Protein AF-A0A924HSW5-F1 (afdb_monomer)

Structure (mmCIF, N/CA/C/O backbone):
data_AF-A0A924HSW5-F1
#
_entry.id   AF-A0A924HSW5-F1
#
loop_
_atom_site.group_PDB
_atom_site.id
_atom_site.type_symbol
_atom_site.label_atom_id
_atom_site.label_alt_id
_atom_site.label_comp_id
_atom_site.label_asym_id
_atom_site.label_entity_id
_atom_site.label_seq_id
_atom_site.pdbx_PDB_ins_code
_atom_site.Cartn_x
_atom_site.Cartn_y
_atom_site.Cartn_z
_atom_site.occupancy
_atom_site.B_iso_or_equiv
_atom_site.auth_seq_id
_atom_site.auth_comp_id
_atom_site.auth_asym_id
_atom_site.auth_atom_id
_atom_site.pdbx_PDB_model_num
ATOM 1 N N . MET A 1 1 ? -3.517 8.525 -18.589 1.00 54.84 1 MET A N 1
ATOM 2 C CA . MET A 1 1 ? -3.522 8.787 -20.042 1.00 54.84 1 MET A CA 1
ATOM 3 C C . MET A 1 1 ? -3.161 7.474 -20.704 1.00 54.84 1 MET A C 1
ATOM 5 O O . MET A 1 1 ? -2.090 6.974 -20.383 1.00 54.84 1 MET A O 1
ATOM 9 N N . PRO A 1 2 ? -4.006 6.900 -21.578 1.00 60.94 2 PRO A N 1
ATOM 10 C CA . PRO A 1 2 ? -3.675 5.632 -22.220 1.00 60.94 2 PRO A CA 1
ATOM 11 C C . PRO A 1 2 ? -2.363 5.751 -23.000 1.00 60.94 2 PRO A C 1
ATOM 13 O O . PRO A 1 2 ? -2.189 6.710 -23.755 1.00 60.94 2 PRO A O 1
ATOM 16 N N . ILE A 1 3 ? -1.450 4.797 -22.811 1.00 71.31 3 ILE A N 1
ATOM 17 C CA . ILE A 1 3 ? -0.184 4.758 -23.545 1.00 71.31 3 ILE A CA 1
ATOM 18 C C . ILE A 1 3 ? -0.452 4.663 -25.054 1.00 71.31 3 ILE A C 1
ATOM 20 O O . ILE A 1 3 ? -1.285 3.877 -25.503 1.00 71.31 3 ILE A O 1
ATOM 24 N N . THR A 1 4 ? 0.244 5.480 -25.847 1.00 80.31 4 THR A N 1
ATOM 25 C CA . THR A 1 4 ? 0.036 5.539 -27.309 1.00 80.31 4 THR A CA 1
ATOM 26 C C . THR A 1 4 ? 1.123 4.825 -28.111 1.00 80.31 4 THR A C 1
ATOM 28 O O . THR A 1 4 ? 0.991 4.649 -29.323 1.00 80.31 4 THR A O 1
ATOM 31 N N . ILE A 1 5 ? 2.190 4.383 -27.441 1.00 88.44 5 ILE A N 1
ATOM 32 C CA . ILE A 1 5 ? 3.339 3.724 -28.060 1.00 88.44 5 ILE A CA 1
ATOM 33 C C . ILE A 1 5 ? 3.237 2.202 -27.924 1.00 88.44 5 ILE A C 1
ATOM 35 O O . ILE A 1 5 ? 2.847 1.681 -26.882 1.00 88.44 5 ILE A O 1
ATOM 39 N N . ALA A 1 6 ? 3.618 1.476 -28.975 1.00 90.06 6 ALA A N 1
ATOM 40 C CA . ALA A 1 6 ? 3.547 0.016 -29.029 1.00 90.06 6 ALA A CA 1
ATOM 41 C C . ALA A 1 6 ? 4.791 -0.587 -29.703 1.00 90.06 6 ALA A C 1
ATOM 43 O O . ALA A 1 6 ? 5.644 0.130 -30.227 1.00 90.06 6 ALA A O 1
ATOM 44 N N . GLY A 1 7 ? 4.890 -1.918 -29.693 1.00 93.81 7 GLY A N 1
ATOM 45 C CA . GLY A 1 7 ? 5.942 -2.654 -30.398 1.00 93.81 7 GLY A CA 1
ATOM 46 C C . GLY A 1 7 ? 7.347 -2.415 -29.836 1.00 93.81 7 GLY A C 1
ATOM 47 O O . GLY A 1 7 ? 7.536 -2.248 -28.630 1.00 93.81 7 GLY A O 1
ATOM 48 N N . ALA A 1 8 ? 8.343 -2.421 -30.722 1.00 97.31 8 ALA A N 1
ATOM 49 C CA . ALA A 1 8 ? 9.750 -2.293 -30.350 1.00 97.31 8 ALA A CA 1
ATOM 50 C C . ALA A 1 8 ? 10.074 -0.964 -29.662 1.00 97.31 8 ALA A C 1
ATOM 52 O O . ALA A 1 8 ? 10.855 -0.943 -28.716 1.00 97.31 8 ALA A O 1
ATOM 53 N N . GLN A 1 9 ? 9.437 0.129 -30.079 1.00 97.19 9 GLN A N 1
ATOM 54 C CA . GLN A 1 9 ? 9.603 1.443 -29.462 1.00 97.19 9 GLN A CA 1
ATOM 55 C C . GLN A 1 9 ? 9.212 1.406 -27.983 1.00 97.19 9 GLN A C 1
ATOM 57 O O . GLN A 1 9 ? 9.991 1.824 -27.128 1.00 97.19 9 GLN A O 1
ATOM 62 N N . ALA A 1 10 ? 8.038 0.844 -27.682 1.00 96.38 10 ALA A N 1
ATOM 63 C CA . ALA A 1 10 ? 7.563 0.701 -26.313 1.00 96.38 10 ALA A CA 1
ATOM 64 C C . ALA A 1 10 ? 8.488 -0.210 -25.493 1.00 96.38 10 ALA A C 1
ATOM 66 O O . ALA A 1 10 ? 8.896 0.165 -24.398 1.00 96.38 10 ALA A O 1
ATOM 67 N N . ALA A 1 11 ? 8.886 -1.364 -26.040 1.00 97.81 11 ALA A N 1
ATOM 68 C CA . ALA A 1 11 ? 9.758 -2.307 -25.340 1.00 97.81 11 ALA A CA 1
ATOM 69 C C . ALA A 1 11 ? 11.135 -1.711 -25.004 1.00 97.81 11 ALA A C 1
ATOM 71 O O . ALA A 1 11 ? 11.634 -1.897 -23.895 1.00 97.81 11 ALA A O 1
ATOM 72 N N . VAL A 1 12 ? 11.738 -0.963 -25.933 1.00 98.19 12 VAL A N 1
ATOM 73 C CA . VAL A 1 12 ? 13.026 -0.290 -25.716 1.00 98.19 12 VAL A CA 1
ATOM 74 C C . VAL A 1 12 ? 12.922 0.726 -24.582 1.00 98.19 12 VAL A C 1
ATOM 76 O O . VAL A 1 12 ? 13.772 0.728 -23.689 1.00 98.19 12 VAL A O 1
ATOM 79 N N . VAL A 1 13 ? 11.886 1.565 -24.580 1.00 96.69 13 VAL A N 1
ATOM 80 C CA . VAL A 1 13 ? 11.702 2.566 -23.522 1.00 96.69 13 VAL A CA 1
ATOM 81 C C . VAL A 1 13 ? 11.429 1.892 -22.176 1.00 96.69 13 VAL A C 1
ATOM 83 O O . VAL A 1 13 ? 12.117 2.190 -21.202 1.00 96.69 13 VAL A O 1
ATOM 86 N N . GLN A 1 14 ? 10.512 0.922 -22.132 1.00 97.19 14 GLN A N 1
ATOM 87 C CA . GLN A 1 14 ? 10.168 0.180 -20.915 1.00 97.19 14 GLN A CA 1
ATOM 88 C C . GLN A 1 14 ? 11.387 -0.483 -20.274 1.00 97.19 14 GLN A C 1
ATOM 90 O O . GLN A 1 14 ? 11.599 -0.344 -19.072 1.00 97.19 14 GLN A O 1
ATOM 95 N N . LEU A 1 15 ? 12.229 -1.151 -21.067 1.00 98.12 15 LEU A N 1
ATOM 96 C CA . LEU A 1 15 ? 13.428 -1.814 -20.558 1.00 98.12 15 LEU A CA 1
ATOM 97 C C . LEU A 1 15 ? 14.482 -0.816 -20.068 1.00 98.12 15 LEU A C 1
ATOM 99 O O . LEU A 1 15 ? 15.055 -1.025 -19.000 1.00 98.12 15 LEU A O 1
ATOM 103 N N . ASN A 1 16 ? 14.727 0.281 -20.793 1.00 96.88 16 ASN A N 1
ATOM 104 C CA . ASN A 1 16 ? 15.686 1.291 -20.338 1.00 96.88 16 ASN A CA 1
ATOM 105 C C . ASN A 1 16 ? 15.228 1.977 -19.044 1.00 96.88 16 ASN A C 1
ATOM 107 O O . ASN A 1 16 ? 16.037 2.106 -18.124 1.00 96.88 16 ASN A O 1
ATOM 111 N N . ARG A 1 17 ? 13.945 2.337 -18.923 1.00 93.62 17 ARG A N 1
ATOM 112 C CA . ARG A 1 17 ? 13.403 2.912 -17.683 1.00 93.62 17 ARG A CA 1
ATOM 113 C C . ARG A 1 17 ? 13.448 1.897 -16.540 1.00 93.62 17 ARG A C 1
ATOM 115 O O . ARG A 1 17 ? 14.068 2.157 -15.513 1.00 93.62 17 ARG A O 1
ATOM 122 N N . ALA A 1 18 ? 12.924 0.689 -16.739 1.00 95.75 18 ALA A N 1
ATOM 123 C CA . ALA A 1 18 ? 12.826 -0.303 -15.669 1.00 95.75 18 ALA A CA 1
ATOM 124 C C . ALA A 1 18 ? 14.198 -0.761 -15.147 1.00 95.75 18 ALA A C 1
ATOM 126 O O . ALA A 1 18 ? 14.391 -0.888 -13.942 1.00 95.75 18 ALA A O 1
ATOM 127 N N . PHE A 1 19 ? 15.187 -0.971 -16.020 1.00 95.56 19 PHE A N 1
ATOM 128 C CA . PHE A 1 19 ? 16.503 -1.456 -15.595 1.00 95.56 19 PHE A CA 1
ATOM 129 C C . PHE A 1 19 ? 17.494 -0.349 -15.243 1.00 95.56 19 PHE A C 1
ATOM 131 O O . PHE A 1 19 ? 18.250 -0.498 -14.283 1.00 95.56 19 PHE A O 1
ATOM 138 N N . ASN A 1 20 ? 17.541 0.735 -16.018 1.00 92.31 20 ASN A N 1
ATOM 139 C CA . ASN A 1 20 ? 18.585 1.755 -15.900 1.00 92.31 20 ASN A CA 1
ATOM 140 C C . ASN A 1 20 ? 18.083 3.070 -15.318 1.00 92.31 20 ASN A C 1
ATOM 142 O O . ASN A 1 20 ? 18.916 3.859 -14.893 1.00 92.31 20 ASN A O 1
ATOM 146 N N . ASP A 1 21 ? 16.768 3.274 -15.260 1.00 89.56 21 ASP A N 1
ATOM 147 C CA . ASP A 1 21 ? 16.167 4.557 -14.904 1.00 89.56 21 ASP A CA 1
ATOM 148 C C . ASP A 1 21 ? 16.647 5.699 -15.819 1.00 89.56 21 ASP A C 1
ATOM 150 O O . ASP A 1 21 ? 16.915 6.811 -15.378 1.00 89.56 21 ASP A O 1
ATOM 154 N N . ILE A 1 22 ? 16.779 5.431 -17.127 1.00 88.06 22 ILE A N 1
ATOM 155 C CA . ILE A 1 22 ? 17.187 6.442 -18.120 1.00 88.06 22 ILE A CA 1
ATOM 156 C C . ILE A 1 22 ? 16.298 6.425 -19.358 1.00 88.06 22 ILE A C 1
ATOM 158 O O . ILE A 1 22 ? 15.779 5.379 -19.753 1.00 88.06 22 ILE A O 1
ATOM 162 N N . SER A 1 23 ? 16.206 7.577 -20.015 1.00 91.88 23 SER A N 1
ATOM 163 C CA . SER A 1 23 ? 15.652 7.696 -21.364 1.00 91.88 23 SER A CA 1
ATOM 164 C C . SER A 1 23 ? 16.807 7.645 -22.370 1.00 91.88 23 SER A C 1
ATOM 166 O O . SER A 1 23 ? 17.686 8.515 -22.335 1.00 91.88 23 SER A O 1
ATOM 168 N N . PRO A 1 24 ? 16.886 6.633 -23.256 1.00 92.69 24 PRO A N 1
ATOM 169 C CA . PRO A 1 24 ? 17.978 6.553 -24.215 1.00 92.69 24 PRO A CA 1
ATOM 170 C C . PRO A 1 24 ? 17.933 7.766 -25.148 1.00 92.69 24 PRO A C 1
ATOM 172 O O . PRO A 1 24 ? 16.876 8.154 -25.637 1.00 92.69 24 PRO A O 1
ATOM 175 N N . TYR A 1 25 ? 19.081 8.372 -25.419 1.00 92.94 25 TYR A N 1
ATOM 176 C CA . TYR A 1 25 ? 19.157 9.461 -26.391 1.00 92.94 25 TYR A CA 1
ATOM 177 C C . TYR A 1 25 ? 18.951 8.940 -27.814 1.00 92.94 25 TYR A C 1
ATOM 179 O O . TYR A 1 25 ? 19.072 7.737 -28.064 1.00 92.94 25 TYR A O 1
ATOM 187 N N . ASN A 1 26 ? 18.645 9.834 -28.755 1.00 96.56 26 ASN A N 1
ATOM 188 C CA . ASN A 1 26 ? 18.010 9.449 -30.014 1.00 96.56 26 ASN A CA 1
ATOM 189 C C . ASN A 1 26 ? 18.772 8.396 -30.817 1.00 96.56 26 ASN A C 1
ATOM 191 O O . ASN A 1 26 ? 18.189 7.402 -31.245 1.00 96.56 26 ASN A O 1
ATOM 195 N N . LEU A 1 27 ? 20.088 8.555 -30.946 1.00 96.62 27 LEU A N 1
ATOM 196 C CA . LEU A 1 27 ? 20.912 7.596 -31.676 1.00 96.62 27 LEU A CA 1
ATOM 197 C C . LEU A 1 27 ? 20.885 6.196 -31.038 1.00 96.62 27 LEU A C 1
ATOM 199 O O . LEU A 1 27 ? 20.799 5.196 -31.749 1.00 96.62 27 LEU A O 1
ATOM 203 N N . VAL A 1 28 ? 20.942 6.105 -29.705 1.00 97.06 28 VAL A N 1
ATOM 204 C CA . VAL A 1 28 ? 20.865 4.815 -28.998 1.00 97.06 28 VAL A CA 1
ATOM 205 C C . VAL A 1 28 ? 19.475 4.217 -29.121 1.00 97.06 28 VAL A C 1
ATOM 207 O O . VAL A 1 28 ? 19.366 3.026 -29.401 1.00 97.06 28 VAL A O 1
ATOM 210 N N . PHE A 1 29 ? 18.431 5.031 -28.972 1.00 98.00 29 PHE A N 1
ATOM 211 C CA . PHE A 1 29 ? 17.053 4.587 -29.131 1.00 98.00 29 PHE A CA 1
ATOM 212 C C . PHE A 1 29 ? 16.812 3.987 -30.521 1.00 98.00 29 PHE A C 1
ATOM 214 O O . PHE A 1 29 ? 16.367 2.848 -30.620 1.00 98.00 29 PHE A O 1
ATOM 221 N N . VAL A 1 30 ? 17.185 4.697 -31.591 1.00 98.06 30 VAL A N 1
ATOM 222 C CA . VAL A 1 30 ? 17.037 4.215 -32.975 1.00 98.06 30 VAL A CA 1
ATOM 223 C C . VAL A 1 30 ? 17.791 2.901 -33.187 1.00 98.06 30 VAL A C 1
ATOM 225 O O . VAL A 1 30 ? 17.243 1.959 -33.758 1.00 98.06 30 VAL A O 1
ATOM 228 N N . ASN A 1 31 ? 19.023 2.792 -32.683 1.00 98.12 31 ASN A N 1
ATOM 229 C CA . ASN A 1 31 ? 19.804 1.558 -32.790 1.00 98.12 31 ASN A CA 1
ATOM 230 C C . ASN A 1 31 ? 19.161 0.389 -32.031 1.00 98.12 31 ASN A C 1
ATOM 232 O O . ASN A 1 31 ? 19.124 -0.725 -32.548 1.00 98.12 31 ASN A O 1
ATOM 236 N N . GLN A 1 32 ? 18.639 0.631 -30.828 1.00 98.31 32 GLN A N 1
ATOM 237 C CA . GLN A 1 32 ? 17.971 -0.390 -30.022 1.00 98.31 32 GLN A CA 1
ATOM 238 C C . GLN A 1 32 ? 16.627 -0.814 -30.623 1.00 98.31 32 GLN A C 1
ATOM 240 O O . GLN A 1 32 ? 16.322 -2.000 -30.618 1.00 98.31 32 GLN A O 1
ATOM 245 N N . VAL A 1 33 ? 15.851 0.113 -31.195 1.00 98.44 33 VAL A N 1
ATOM 246 C CA . VAL A 1 33 ? 14.608 -0.212 -31.917 1.00 98.44 33 VAL A CA 1
ATOM 247 C C . VAL A 1 33 ? 14.909 -1.075 -33.143 1.00 98.44 33 VAL A C 1
ATOM 249 O O . VAL A 1 33 ? 14.219 -2.064 -33.374 1.00 98.44 33 VAL A O 1
ATOM 252 N N . ASN A 1 34 ? 15.973 -0.762 -33.887 1.00 98.12 34 ASN A N 1
ATOM 253 C CA . ASN A 1 34 ? 16.412 -1.588 -35.014 1.00 98.12 34 ASN A CA 1
ATOM 254 C C . ASN A 1 34 ? 16.871 -2.990 -34.570 1.00 98.12 34 ASN A C 1
ATOM 256 O O . ASN A 1 34 ? 16.549 -3.967 -35.239 1.00 98.12 34 ASN A O 1
ATOM 260 N N . ASP A 1 35 ? 17.586 -3.101 -33.444 1.00 97.88 35 ASP A N 1
ATOM 261 C CA . ASP A 1 35 ? 18.006 -4.387 -32.855 1.00 97.88 35 ASP A CA 1
ATOM 262 C C . ASP A 1 35 ? 16.808 -5.202 -32.332 1.00 97.88 35 ASP A C 1
ATOM 264 O O . ASP A 1 35 ? 16.790 -6.424 -32.453 1.00 97.88 35 ASP A O 1
ATOM 268 N N . ALA A 1 36 ? 15.779 -4.534 -31.801 1.00 98.00 36 ALA A N 1
ATOM 269 C CA . ALA A 1 36 ? 14.536 -5.158 -31.349 1.00 98.00 36 ALA A CA 1
ATOM 270 C C . ALA A 1 36 ? 13.644 -5.659 -32.494 1.00 98.00 36 ALA A C 1
ATOM 272 O O . ALA A 1 36 ? 12.839 -6.569 -32.287 1.00 98.00 36 ALA A O 1
ATOM 273 N N . GLY A 1 37 ? 13.794 -5.117 -33.704 1.00 96.75 37 GLY A N 1
ATOM 274 C CA . GLY A 1 37 ? 13.038 -5.538 -34.883 1.00 96.75 37 GLY A CA 1
ATOM 275 C C . GLY A 1 37 ? 11.545 -5.205 -34.795 1.00 96.75 37 GLY A C 1
ATOM 276 O O . GLY A 1 37 ? 11.139 -4.292 -34.086 1.00 96.75 37 GLY A O 1
ATOM 277 N N . SER A 1 38 ? 10.707 -5.920 -35.548 1.00 94.12 38 SER A N 1
ATOM 278 C CA . SER A 1 38 ? 9.265 -5.632 -35.654 1.00 94.12 38 SER A CA 1
ATOM 279 C C . SER A 1 38 ? 8.349 -6.799 -35.281 1.00 94.12 38 SER A C 1
ATOM 281 O O . SER A 1 38 ? 7.134 -6.608 -35.237 1.00 94.12 38 SER A O 1
ATOM 283 N N . SER A 1 39 ? 8.893 -7.991 -35.009 1.00 97.00 39 SER A N 1
ATOM 284 C CA . SER A 1 39 ? 8.106 -9.156 -34.590 1.00 97.00 39 SER A CA 1
ATOM 285 C C . SER A 1 39 ? 8.119 -9.311 -33.068 1.00 97.00 39 SER A C 1
ATOM 287 O O . SER A 1 39 ? 8.998 -8.793 -32.377 1.00 97.00 39 SER A O 1
ATOM 289 N N . ALA A 1 40 ? 7.146 -10.041 -32.522 1.00 94.62 40 ALA A N 1
ATOM 290 C CA . ALA A 1 40 ? 7.109 -10.316 -31.086 1.00 94.62 40 ALA A CA 1
ATOM 291 C C . ALA A 1 40 ? 8.354 -11.102 -30.636 1.00 94.62 40 ALA A C 1
ATOM 293 O O . ALA A 1 40 ? 8.951 -10.803 -29.604 1.00 94.62 40 ALA A O 1
ATOM 294 N N . GLU A 1 41 ? 8.793 -12.060 -31.452 1.00 96.81 41 GLU A N 1
ATOM 295 C CA . GLU A 1 41 ? 9.961 -12.896 -31.191 1.00 96.81 41 GLU A CA 1
ATOM 296 C C . GLU A 1 41 ? 11.254 -12.075 -31.177 1.00 96.81 41 GLU A C 1
ATOM 298 O O . GLU A 1 41 ? 12.101 -12.292 -30.308 1.00 96.81 41 GLU A O 1
ATOM 303 N N . SER A 1 42 ? 11.412 -11.113 -32.097 1.00 97.88 42 SER A N 1
ATOM 304 C CA . SER A 1 42 ? 12.594 -10.245 -32.121 1.00 97.88 42 SER A CA 1
ATOM 305 C C . SER A 1 42 ? 12.628 -9.306 -30.912 1.00 97.88 42 SER A C 1
ATOM 307 O O . SER A 1 42 ? 13.682 -9.134 -30.298 1.00 97.88 42 SER A O 1
ATOM 309 N N . VAL A 1 43 ? 11.468 -8.789 -30.490 1.00 98.06 43 VAL A N 1
ATOM 310 C CA . VAL A 1 43 ? 11.350 -7.971 -29.273 1.00 98.06 43 VAL A CA 1
ATOM 311 C C . VAL A 1 43 ? 11.699 -8.784 -28.023 1.00 98.06 43 VAL A C 1
ATOM 313 O O . VAL A 1 43 ? 12.426 -8.300 -27.154 1.00 98.06 43 VAL A O 1
ATOM 316 N N . TRP A 1 44 ? 11.248 -10.037 -27.925 1.00 97.56 44 TRP A N 1
ATOM 317 C CA . TRP A 1 44 ? 11.610 -10.920 -26.812 1.00 97.56 44 TRP A CA 1
ATOM 318 C C . TRP A 1 44 ? 13.097 -11.278 -26.808 1.00 97.56 44 TRP A C 1
ATOM 320 O O . TRP A 1 44 ? 13.726 -11.263 -25.748 1.00 97.56 44 TRP A O 1
ATOM 330 N N . ALA A 1 45 ? 13.687 -11.542 -27.976 1.00 98.06 45 ALA A N 1
ATOM 331 C CA . ALA A 1 45 ? 15.123 -11.783 -28.098 1.00 98.06 45 ALA A CA 1
ATOM 332 C C . ALA A 1 45 ? 15.942 -10.560 -27.652 1.00 98.06 45 ALA A C 1
ATOM 334 O O . ALA A 1 45 ? 16.925 -10.703 -26.918 1.00 98.06 45 ALA A O 1
ATOM 335 N N . PHE A 1 46 ? 15.503 -9.353 -28.020 1.00 98.44 46 PHE A N 1
ATOM 336 C CA . PHE A 1 46 ? 16.090 -8.110 -27.530 1.00 98.44 46 PHE A CA 1
ATOM 337 C C . PHE A 1 46 ? 15.955 -7.970 -26.013 1.00 98.44 46 PHE A C 1
ATOM 339 O O . PHE A 1 46 ? 16.945 -7.670 -25.348 1.00 98.44 46 PHE A O 1
ATOM 346 N N . ALA A 1 47 ? 14.784 -8.255 -25.437 1.00 98.44 47 ALA A N 1
ATOM 347 C CA . ALA A 1 47 ? 14.584 -8.205 -23.991 1.00 98.44 47 ALA A CA 1
ATOM 348 C C . ALA A 1 47 ? 15.535 -9.161 -23.247 1.00 98.44 47 ALA A C 1
ATOM 350 O O . ALA A 1 47 ? 16.193 -8.754 -22.289 1.00 98.44 47 ALA A O 1
ATOM 351 N N . VAL A 1 48 ? 15.686 -10.404 -23.722 1.00 98.31 48 VAL A N 1
ATOM 352 C CA . VAL A 1 48 ? 16.665 -11.373 -23.190 1.00 98.31 48 VAL A CA 1
ATOM 353 C C . VAL A 1 48 ? 18.084 -10.805 -23.239 1.00 98.31 48 VAL A C 1
ATOM 355 O O . VAL A 1 48 ? 18.787 -10.791 -22.223 1.00 98.31 48 VAL A O 1
ATOM 358 N N . LYS A 1 49 ? 18.498 -10.288 -24.402 1.00 98.19 49 LYS A N 1
ATOM 359 C CA . LYS A 1 49 ? 19.820 -9.679 -24.597 1.00 98.19 49 LYS A CA 1
ATOM 360 C C . LYS A 1 49 ? 20.035 -8.501 -23.646 1.00 98.19 49 LYS A C 1
ATOM 362 O O . LYS A 1 49 ? 21.079 -8.437 -22.999 1.00 98.19 49 LYS A O 1
ATOM 367 N N . PHE A 1 50 ? 19.049 -7.620 -23.501 1.00 98.06 50 PHE A N 1
ATOM 368 C CA . PHE A 1 50 ? 19.102 -6.462 -22.611 1.00 98.06 50 PHE A CA 1
ATOM 369 C C . PHE A 1 50 ? 19.282 -6.888 -21.148 1.00 98.06 50 PHE A C 1
ATOM 371 O O . PHE A 1 50 ? 20.233 -6.463 -20.488 1.00 98.06 50 PHE A O 1
ATOM 378 N N . GLY A 1 51 ? 18.428 -7.800 -20.668 1.00 97.31 51 GLY A N 1
ATOM 379 C CA . GLY A 1 51 ? 18.470 -8.320 -19.299 1.00 97.31 51 GLY A CA 1
ATOM 380 C C . GLY A 1 51 ? 19.772 -9.055 -18.962 1.00 97.31 51 GLY A C 1
ATOM 381 O O . GLY A 1 51 ? 20.221 -9.021 -17.816 1.00 97.31 51 GLY A O 1
ATOM 382 N N . SER A 1 52 ? 20.440 -9.654 -19.955 1.00 96.44 52 SER A N 1
ATOM 383 C CA . SER A 1 52 ? 21.723 -10.347 -19.763 1.00 96.44 52 SER A CA 1
ATOM 384 C C . SER A 1 52 ? 22.860 -9.440 -19.264 1.00 96.44 52 SER A C 1
ATOM 386 O O . SER A 1 52 ? 23.823 -9.935 -18.667 1.00 96.44 52 SER A O 1
ATOM 388 N N . SER A 1 53 ? 22.732 -8.120 -19.452 1.00 96.00 53 SER A N 1
ATOM 389 C CA . SER A 1 53 ? 23.661 -7.106 -18.932 1.00 96.00 53 SER A CA 1
ATOM 390 C C . SER A 1 53 ? 23.629 -7.002 -17.402 1.00 96.00 53 SER A C 1
ATOM 392 O O . SER A 1 53 ? 24.588 -6.530 -16.801 1.00 96.00 53 SER A O 1
ATOM 394 N N . PHE A 1 54 ? 22.564 -7.498 -16.763 1.00 95.88 54 PHE A N 1
ATOM 395 C CA . PHE A 1 54 ? 22.343 -7.440 -15.313 1.00 95.88 54 PHE A CA 1
ATOM 396 C C . PHE A 1 54 ? 22.580 -8.781 -14.616 1.00 95.88 54 PHE A C 1
ATOM 398 O O . PHE A 1 54 ? 22.231 -8.951 -13.451 1.00 95.88 54 PHE A O 1
ATOM 405 N N . ARG A 1 55 ? 23.193 -9.753 -15.305 1.00 94.31 55 ARG A N 1
ATOM 406 C CA . ARG A 1 55 ? 23.467 -11.093 -14.755 1.00 94.31 55 ARG A CA 1
ATOM 407 C C . ARG A 1 55 ? 24.357 -11.096 -13.507 1.00 94.31 55 ARG A C 1
ATOM 409 O O . ARG A 1 55 ? 24.402 -12.095 -12.802 1.00 94.31 55 ARG A O 1
ATOM 416 N N . THR A 1 56 ? 25.100 -10.015 -13.268 1.00 94.56 56 THR A N 1
ATOM 417 C CA . THR A 1 56 ? 25.961 -9.849 -12.088 1.00 94.56 56 THR A CA 1
ATOM 418 C C . THR A 1 56 ? 25.174 -9.494 -10.828 1.00 94.56 56 THR A C 1
ATOM 420 O O . THR A 1 56 ? 25.706 -9.639 -9.730 1.00 94.56 56 THR A O 1
ATOM 423 N N . LEU A 1 57 ? 23.921 -9.047 -10.964 1.00 91.00 57 LEU A N 1
ATOM 424 C CA . LEU A 1 57 ? 23.026 -8.810 -9.838 1.00 91.00 57 LEU A CA 1
ATOM 425 C C . LEU A 1 57 ? 22.370 -10.121 -9.394 1.00 91.00 57 LEU A C 1
ATOM 427 O O . LEU A 1 57 ? 21.969 -10.954 -10.219 1.00 91.00 57 LEU A O 1
ATOM 431 N N . SER A 1 58 ? 22.223 -10.277 -8.077 1.00 95.38 58 SER A N 1
ATOM 432 C CA . SER A 1 58 ? 21.364 -11.317 -7.510 1.00 95.38 58 SER A CA 1
ATOM 433 C C . SER A 1 58 ? 19.902 -11.067 -7.886 1.00 95.38 58 SER A C 1
ATOM 435 O O . SER A 1 58 ? 19.520 -9.935 -8.190 1.00 95.38 58 SER A O 1
ATOM 437 N N . ASP A 1 59 ? 19.071 -12.111 -7.838 1.00 94.12 59 ASP A N 1
ATOM 438 C CA . ASP A 1 59 ? 17.637 -11.999 -8.134 1.00 94.12 59 ASP A CA 1
ATOM 439 C C . ASP A 1 59 ? 16.958 -10.935 -7.259 1.00 94.12 59 ASP A C 1
ATOM 441 O O . ASP A 1 59 ? 16.248 -10.076 -7.774 1.00 94.12 59 ASP A O 1
ATOM 445 N N . ALA A 1 60 ? 17.269 -10.918 -5.959 1.00 86.38 60 ALA A N 1
ATOM 446 C CA . ALA A 1 60 ? 16.730 -9.939 -5.017 1.00 86.38 60 ALA A CA 1
ATOM 447 C C . ALA A 1 60 ? 17.205 -8.505 -5.309 1.00 86.38 60 ALA A C 1
ATOM 449 O O . ALA A 1 60 ? 16.410 -7.567 -5.266 1.00 86.38 60 ALA A O 1
ATOM 450 N N . ALA A 1 61 ? 18.489 -8.319 -5.642 1.00 81.50 61 ALA A N 1
ATOM 451 C CA . ALA A 1 61 ? 19.018 -6.999 -5.984 1.00 81.50 61 ALA A CA 1
ATOM 452 C C . ALA A 1 61 ? 18.401 -6.470 -7.285 1.00 81.50 61 ALA A C 1
ATOM 454 O O . ALA A 1 61 ? 18.084 -5.284 -7.385 1.00 81.50 61 ALA A O 1
ATOM 455 N N . LEU A 1 62 ? 18.196 -7.348 -8.271 1.00 94.62 62 LEU A N 1
ATOM 456 C CA . LEU A 1 62 ? 17.544 -6.974 -9.516 1.00 94.62 62 LEU A CA 1
ATOM 457 C C . LEU A 1 62 ? 16.056 -6.658 -9.309 1.00 94.62 62 LEU A C 1
ATOM 459 O O . LEU A 1 62 ? 15.588 -5.645 -9.823 1.00 94.62 62 LEU A O 1
ATOM 463 N N . ALA A 1 63 ? 15.329 -7.478 -8.544 1.00 91.44 63 ALA A N 1
ATOM 464 C CA . ALA A 1 63 ? 13.924 -7.240 -8.210 1.00 91.44 63 ALA A CA 1
ATOM 465 C C . ALA A 1 63 ? 13.743 -5.901 -7.503 1.00 91.44 63 ALA A C 1
ATOM 467 O O . ALA A 1 63 ? 12.925 -5.091 -7.933 1.00 91.44 63 ALA A O 1
ATOM 468 N N . HIS A 1 64 ? 14.566 -5.623 -6.490 1.00 82.56 64 HIS A N 1
ATOM 469 C CA . HIS A 1 64 ? 14.548 -4.335 -5.812 1.00 82.56 64 HIS A CA 1
ATOM 470 C C . HIS A 1 64 ? 14.789 -3.189 -6.797 1.00 82.56 64 HIS A C 1
ATOM 472 O O . HIS A 1 64 ? 13.997 -2.257 -6.839 1.00 82.56 64 HIS A O 1
ATOM 478 N N . LYS A 1 65 ? 15.834 -3.271 -7.633 1.00 88.00 65 LYS A N 1
ATOM 479 C CA . LYS A 1 65 ? 16.153 -2.219 -8.607 1.00 88.00 65 LYS A CA 1
ATOM 480 C C . LYS A 1 65 ? 14.989 -1.931 -9.561 1.00 88.00 65 LYS A C 1
ATOM 482 O O . LYS A 1 65 ? 14.624 -0.775 -9.741 1.00 88.00 65 LYS A O 1
ATOM 487 N N . VAL A 1 66 ? 14.414 -2.973 -10.159 1.00 94.44 66 VAL A N 1
ATOM 488 C CA . VAL A 1 66 ? 13.310 -2.842 -11.120 1.00 94.44 66 VAL A CA 1
ATOM 489 C C . VAL A 1 66 ? 12.076 -2.245 -10.448 1.00 94.44 66 VAL A C 1
ATOM 491 O O . VAL A 1 66 ? 11.486 -1.308 -10.976 1.00 94.44 66 VAL A O 1
ATOM 494 N N . LEU A 1 67 ? 11.705 -2.737 -9.263 1.00 89.31 67 LEU A N 1
ATOM 495 C CA . LEU A 1 67 ? 10.534 -2.235 -8.544 1.00 89.31 67 LEU A CA 1
ATOM 496 C C . LEU A 1 67 ? 10.728 -0.805 -8.031 1.00 89.31 67 LEU A C 1
ATOM 498 O O . LEU A 1 67 ? 9.760 -0.051 -8.010 1.00 89.31 67 LEU A O 1
ATOM 502 N N . THR A 1 68 ? 11.949 -0.411 -7.652 1.00 82.19 68 THR A N 1
ATOM 503 C CA . THR A 1 68 ? 12.275 0.991 -7.352 1.00 82.19 68 THR A CA 1
ATOM 504 C C . THR A 1 68 ? 12.015 1.862 -8.576 1.00 82.19 68 THR A C 1
ATOM 506 O O . THR A 1 68 ? 11.225 2.797 -8.500 1.00 82.19 68 THR A O 1
ATOM 509 N N . ASN A 1 69 ? 12.620 1.507 -9.711 1.00 87.06 69 ASN A N 1
ATOM 510 C CA . ASN A 1 69 ? 12.536 2.278 -10.950 1.00 87.06 69 ASN A CA 1
ATOM 511 C C . ASN A 1 69 ? 11.104 2.365 -11.510 1.00 87.06 69 ASN A C 1
ATOM 513 O O . ASN A 1 69 ? 10.762 3.318 -12.200 1.00 87.06 69 ASN A O 1
ATOM 517 N N . MET A 1 70 ? 10.262 1.368 -11.229 1.00 89.31 70 MET A N 1
ATOM 518 C CA . MET A 1 70 ? 8.856 1.339 -11.648 1.00 89.31 70 MET A CA 1
ATOM 519 C C . MET A 1 70 ? 7.890 1.954 -10.621 1.00 89.31 70 MET A C 1
ATOM 521 O O . MET A 1 70 ? 6.682 1.938 -10.849 1.00 89.31 70 MET A O 1
ATOM 525 N N . GLY A 1 71 ? 8.374 2.454 -9.478 1.00 81.94 71 GLY A N 1
ATOM 526 C CA . GLY A 1 71 ? 7.508 3.044 -8.450 1.00 81.94 71 GLY A CA 1
ATOM 527 C C . GLY A 1 71 ? 6.673 2.041 -7.651 1.00 81.94 71 GLY A C 1
ATOM 528 O O . GLY A 1 71 ? 5.640 2.398 -7.091 1.00 81.94 71 GLY A O 1
ATOM 529 N N . LEU A 1 72 ? 7.081 0.771 -7.624 1.00 84.62 72 LEU A N 1
ATOM 530 C CA . LEU A 1 72 ? 6.316 -0.334 -7.037 1.00 84.62 72 LEU A CA 1
ATOM 531 C C . LEU A 1 72 ? 6.761 -0.705 -5.613 1.00 84.62 72 LEU A C 1
ATOM 533 O O . LEU A 1 72 ? 6.080 -1.470 -4.927 1.00 84.62 72 LEU A O 1
ATOM 537 N N . LEU A 1 73 ? 7.888 -0.171 -5.139 1.00 78.25 73 LEU A N 1
ATOM 538 C CA . LEU A 1 73 ? 8.281 -0.282 -3.733 1.00 78.25 73 LEU A CA 1
ATOM 539 C C . LEU A 1 73 ? 7.483 0.690 -2.843 1.00 78.25 73 LEU A C 1
ATOM 541 O O . LEU A 1 73 ? 7.063 1.744 -3.318 1.00 78.25 73 LEU A O 1
ATOM 545 N N . PRO A 1 74 ? 7.267 0.366 -1.550 1.00 75.88 74 PRO A N 1
ATOM 546 C CA . PRO A 1 74 ? 7.846 -0.737 -0.768 1.00 75.88 74 PRO A CA 1
ATOM 547 C C . PRO A 1 74 ? 6.987 -2.021 -0.717 1.00 75.88 74 PRO A C 1
ATOM 549 O O . PRO A 1 74 ? 6.858 -2.630 0.343 1.00 75.88 74 PRO A O 1
ATOM 552 N N . ASN A 1 75 ? 6.383 -2.469 -1.823 1.00 79.81 75 ASN A N 1
ATOM 553 C CA . ASN A 1 75 ? 5.589 -3.704 -1.834 1.00 79.81 75 ASN A CA 1
ATOM 554 C C . ASN A 1 75 ? 6.464 -4.965 -1.629 1.00 79.81 75 ASN A C 1
ATOM 556 O O . ASN A 1 75 ? 7.044 -5.502 -2.575 1.00 79.81 75 ASN A O 1
ATOM 560 N N . THR A 1 76 ? 6.560 -5.435 -0.380 1.00 75.69 76 THR A N 1
ATOM 561 C CA . THR A 1 76 ? 7.402 -6.579 0.010 1.00 75.69 76 THR A CA 1
ATOM 562 C C . THR A 1 76 ? 6.966 -7.889 -0.641 1.00 75.69 76 THR A C 1
ATOM 564 O O . THR A 1 76 ? 7.821 -8.649 -1.088 1.00 75.69 76 THR A O 1
ATOM 567 N N . GLU A 1 77 ? 5.660 -8.152 -0.730 1.00 81.00 77 GLU A N 1
ATOM 568 C CA . GLU A 1 77 ? 5.144 -9.380 -1.350 1.00 81.00 77 GLU A CA 1
ATOM 569 C C . GLU A 1 77 ? 5.505 -9.439 -2.835 1.00 81.00 77 GLU A C 1
ATOM 571 O O . GLU A 1 77 ? 5.992 -10.462 -3.317 1.00 81.00 77 GLU A O 1
ATOM 576 N N . LEU A 1 78 ? 5.360 -8.316 -3.546 1.00 89.81 78 LEU A N 1
ATOM 577 C CA . LEU A 1 78 ? 5.762 -8.213 -4.945 1.00 89.81 78 LEU A CA 1
ATOM 578 C C . LEU A 1 78 ? 7.280 -8.361 -5.121 1.00 89.81 78 LEU A C 1
ATOM 580 O O . LEU A 1 78 ? 7.722 -9.012 -6.065 1.00 89.81 78 LEU A O 1
ATOM 584 N N . ALA A 1 79 ? 8.084 -7.804 -4.211 1.00 80.75 79 ALA A N 1
ATOM 585 C CA . ALA A 1 79 ? 9.539 -7.952 -4.244 1.00 80.75 79 ALA A CA 1
ATOM 586 C C . ALA A 1 79 ? 9.989 -9.409 -4.058 1.00 80.75 79 ALA A C 1
ATOM 588 O O . ALA A 1 79 ? 10.867 -9.874 -4.789 1.00 80.75 79 ALA A O 1
ATOM 589 N N . LEU A 1 80 ? 9.366 -10.143 -3.132 1.00 83.56 80 LEU A N 1
ATOM 590 C CA . LEU A 1 80 ? 9.619 -11.573 -2.937 1.00 83.56 80 LEU A CA 1
ATOM 591 C C . LEU A 1 80 ? 9.167 -12.385 -4.156 1.00 83.56 80 LEU A C 1
ATOM 593 O O . LEU A 1 80 ? 9.962 -13.138 -4.713 1.00 83.56 80 LEU A O 1
ATOM 597 N N . GLY A 1 81 ? 7.941 -12.161 -4.637 1.00 94.00 81 GLY A N 1
ATOM 598 C CA . GLY A 1 81 ? 7.412 -12.865 -5.805 1.00 94.00 81 GLY A CA 1
ATOM 599 C C . GLY A 1 81 ? 8.247 -12.640 -7.068 1.00 94.00 81 GLY A C 1
ATOM 600 O O . GLY A 1 81 ? 8.535 -13.587 -7.800 1.00 94.00 81 GLY A O 1
ATOM 601 N N . LEU A 1 82 ? 8.705 -11.407 -7.310 1.00 96.69 82 LEU A N 1
ATOM 602 C CA . LEU A 1 82 ? 9.577 -11.102 -8.446 1.00 96.69 82 LEU A CA 1
ATOM 603 C C . LEU A 1 82 ? 10.970 -11.732 -8.290 1.00 96.69 82 LEU A C 1
ATOM 605 O O . LEU A 1 82 ? 11.546 -12.184 -9.279 1.00 96.69 82 LEU A O 1
ATOM 609 N N . THR A 1 83 ? 11.495 -11.804 -7.063 1.00 95.62 83 THR A N 1
ATOM 610 C CA . THR A 1 83 ? 12.765 -12.487 -6.765 1.00 95.62 83 THR A CA 1
ATOM 611 C C . THR A 1 83 ? 12.687 -13.969 -7.131 1.00 95.62 83 THR A C 1
ATOM 613 O O . THR A 1 83 ? 13.530 -14.457 -7.887 1.00 95.62 83 THR A O 1
ATOM 616 N N . ASP A 1 84 ? 11.649 -14.668 -6.667 1.00 97.00 84 ASP A N 1
ATOM 617 C CA . ASP A 1 84 ? 11.433 -16.085 -6.980 1.00 97.00 84 ASP A CA 1
ATOM 618 C C . ASP A 1 84 ? 11.246 -16.299 -8.487 1.00 97.00 84 ASP A C 1
ATOM 620 O O . ASP A 1 84 ? 11.797 -17.233 -9.082 1.00 97.00 84 ASP A O 1
ATOM 624 N N . TYR A 1 85 ? 10.519 -15.391 -9.140 1.00 97.75 85 TYR A N 1
ATOM 625 C CA . TYR A 1 85 ? 10.274 -15.482 -10.571 1.00 97.75 85 TYR A CA 1
ATOM 626 C C . TYR A 1 85 ? 11.543 -15.245 -11.405 1.00 97.75 85 TYR A C 1
ATOM 628 O O . TYR A 1 85 ? 11.750 -15.938 -12.404 1.00 97.75 85 TYR A O 1
ATOM 636 N N . PHE A 1 86 ? 12.447 -14.351 -10.989 1.00 98.12 86 PHE A N 1
ATOM 637 C CA . PHE A 1 86 ? 13.765 -14.218 -11.618 1.00 98.12 86 PHE A CA 1
ATOM 638 C C . PHE A 1 86 ? 14.658 -15.438 -11.394 1.00 98.12 86 PHE A C 1
ATOM 640 O O . PHE A 1 86 ? 15.338 -15.857 -12.337 1.00 98.12 86 PHE A O 1
ATOM 647 N N . ALA A 1 87 ? 14.617 -16.041 -10.202 1.00 96.69 87 ALA A N 1
ATOM 648 C CA . ALA A 1 87 ? 15.378 -17.248 -9.898 1.00 96.69 87 ALA A CA 1
ATOM 649 C C . ALA A 1 87 ? 14.956 -18.424 -10.796 1.00 96.69 87 ALA A C 1
ATOM 651 O O . ALA A 1 87 ? 15.809 -19.189 -11.252 1.00 96.69 87 ALA A O 1
ATOM 652 N N . ALA A 1 88 ? 13.661 -18.523 -11.115 1.00 97.94 88 ALA A N 1
ATOM 653 C CA . ALA A 1 88 ? 13.119 -19.503 -12.056 1.00 97.94 88 ALA A CA 1
ATOM 654 C C . ALA A 1 88 ? 13.415 -19.178 -13.537 1.00 97.94 88 ALA A C 1
ATOM 656 O O . ALA A 1 88 ? 13.419 -20.080 -14.372 1.00 97.94 88 ALA A O 1
ATOM 657 N N . ASN A 1 89 ? 13.689 -17.911 -13.875 1.00 96.94 89 ASN A N 1
ATOM 658 C CA . ASN A 1 89 ? 13.811 -17.419 -15.253 1.00 96.94 89 ASN A CA 1
ATOM 659 C C . ASN A 1 89 ? 15.141 -16.688 -15.515 1.00 96.94 89 ASN A C 1
ATOM 661 O O . ASN A 1 89 ? 15.168 -15.647 -16.174 1.00 96.94 89 ASN A O 1
ATOM 665 N N . GLN A 1 90 ? 16.267 -17.217 -15.024 1.00 94.19 90 GLN A N 1
ATOM 666 C CA . GLN A 1 90 ? 17.560 -16.508 -15.039 1.00 94.19 90 GLN A CA 1
ATOM 667 C C . GLN A 1 90 ? 18.018 -16.045 -16.433 1.00 94.19 90 GLN A C 1
ATOM 669 O O . GLN A 1 90 ? 18.563 -14.951 -16.574 1.00 94.19 90 GLN A O 1
ATOM 674 N N . SER A 1 91 ? 17.773 -16.843 -17.476 1.00 95.31 91 SER A N 1
ATOM 675 C CA . SER A 1 91 ? 18.098 -16.487 -18.864 1.00 95.31 91 SER A CA 1
ATOM 676 C C . SER A 1 91 ? 17.079 -15.546 -19.514 1.00 95.31 91 SER A C 1
ATOM 678 O O . SER A 1 91 ? 17.377 -14.959 -20.548 1.00 95.31 91 SER A O 1
ATOM 680 N N . ALA A 1 92 ? 15.899 -15.374 -18.916 1.00 96.88 92 ALA A N 1
ATOM 681 C CA . ALA A 1 92 ? 14.777 -14.618 -19.468 1.00 96.88 92 ALA A CA 1
ATOM 682 C C . ALA A 1 92 ? 14.360 -13.423 -18.593 1.00 96.88 92 ALA A C 1
ATOM 684 O O . ALA A 1 92 ? 13.285 -12.858 -18.785 1.00 96.88 92 ALA A O 1
ATOM 685 N N . ARG A 1 93 ? 15.217 -12.977 -17.663 1.00 96.62 93 ARG A N 1
ATOM 686 C CA . ARG A 1 93 ? 14.918 -11.867 -16.737 1.00 96.62 93 ARG A CA 1
ATOM 687 C C . ARG A 1 93 ? 14.455 -10.586 -17.445 1.00 96.62 93 ARG A C 1
ATOM 689 O O . ARG A 1 93 ? 13.591 -9.887 -16.934 1.00 96.62 93 ARG A O 1
ATOM 696 N N . GLY A 1 94 ? 14.974 -10.281 -18.635 1.00 98.12 94 GLY A N 1
ATOM 697 C CA . GLY A 1 94 ? 14.504 -9.124 -19.406 1.00 98.12 94 GLY A CA 1
ATOM 698 C C . GLY A 1 94 ? 13.070 -9.261 -19.929 1.00 98.12 94 GLY A C 1
ATOM 699 O O . GLY A 1 94 ? 12.338 -8.277 -19.934 1.00 98.12 94 GLY A O 1
ATOM 700 N N . ILE A 1 95 ? 12.634 -10.474 -20.295 1.00 98.25 95 ILE A N 1
ATOM 701 C CA . ILE A 1 95 ? 11.232 -10.741 -20.661 1.00 98.25 95 ILE A CA 1
ATOM 702 C C . ILE A 1 95 ? 10.334 -10.537 -19.443 1.00 98.25 95 ILE A C 1
ATOM 704 O O . ILE A 1 95 ? 9.305 -9.882 -19.557 1.00 98.25 95 ILE A O 1
ATOM 708 N N . VAL A 1 96 ? 10.747 -11.039 -18.276 1.00 98.31 96 VAL A N 1
ATOM 709 C CA . VAL A 1 96 ? 9.999 -10.870 -17.022 1.00 98.31 96 VAL A CA 1
ATOM 710 C C . VAL A 1 96 ? 9.751 -9.389 -16.715 1.00 98.31 96 VAL A C 1
ATOM 712 O O . VAL A 1 96 ? 8.624 -9.003 -16.416 1.00 98.31 96 VAL A O 1
ATOM 715 N N . VAL A 1 97 ? 10.780 -8.544 -16.832 1.00 98.31 97 VAL A N 1
ATOM 716 C CA . VAL A 1 97 ? 10.640 -7.095 -16.605 1.00 98.31 97 VAL A CA 1
ATOM 717 C C . VAL A 1 97 ? 9.730 -6.443 -17.642 1.00 98.31 97 VAL A C 1
ATOM 719 O O . VAL A 1 97 ? 8.892 -5.621 -17.281 1.00 98.31 97 VAL A O 1
ATOM 722 N N . LEU A 1 98 ? 9.852 -6.824 -18.917 1.00 98.00 98 LEU A N 1
ATOM 723 C CA . LEU A 1 98 ? 8.977 -6.312 -19.972 1.00 98.00 98 LEU A CA 1
ATOM 724 C C . LEU A 1 98 ? 7.508 -6.682 -19.714 1.00 98.00 98 LEU A C 1
ATOM 726 O O . LEU A 1 98 ? 6.634 -5.832 -19.839 1.00 98.00 98 LEU A O 1
ATOM 730 N N . GLN A 1 99 ? 7.236 -7.919 -19.296 1.00 97.44 99 GLN A N 1
ATOM 731 C CA . GLN A 1 99 ? 5.888 -8.371 -18.941 1.00 97.44 99 GLN A CA 1
ATOM 732 C C . GLN A 1 99 ? 5.332 -7.613 -17.732 1.00 97.44 99 GLN A C 1
ATOM 734 O O . GLN A 1 99 ? 4.192 -7.161 -17.776 1.00 97.44 99 GLN A O 1
ATOM 739 N N . LEU A 1 100 ? 6.129 -7.430 -16.673 1.00 97.38 100 LEU A N 1
ATOM 740 C CA . LEU A 1 100 ? 5.720 -6.645 -15.504 1.00 97.38 100 LEU A CA 1
ATOM 741 C C . LEU A 1 100 ? 5.389 -5.199 -15.892 1.00 97.38 100 LEU A C 1
ATOM 743 O O . LEU A 1 100 ? 4.395 -4.648 -15.427 1.00 97.38 100 LEU A O 1
ATOM 747 N N . SER A 1 101 ? 6.203 -4.601 -16.765 1.00 96.19 101 SER A N 1
ATOM 748 C CA . SER A 1 101 ? 5.964 -3.264 -17.304 1.00 96.19 101 SER A CA 1
ATOM 749 C C . SER A 1 101 ? 4.642 -3.186 -18.057 1.00 96.19 101 SER A C 1
ATOM 751 O O . SER A 1 101 ? 3.832 -2.318 -17.753 1.00 96.19 101 SER A O 1
ATOM 753 N N . GLN A 1 102 ? 4.387 -4.127 -18.967 1.00 95.50 102 GLN A N 1
ATOM 754 C CA . GLN A 1 102 ? 3.139 -4.203 -19.729 1.00 95.50 102 GLN A CA 1
ATOM 755 C C . GLN A 1 102 ? 1.916 -4.368 -18.826 1.00 95.50 102 GLN A C 1
ATOM 757 O O . GLN A 1 102 ? 0.949 -3.634 -18.990 1.00 95.50 102 GLN A O 1
ATOM 762 N N . ILE A 1 103 ? 1.991 -5.259 -17.833 1.00 95.69 103 ILE A N 1
ATOM 763 C CA . ILE A 1 103 ? 0.929 -5.427 -16.834 1.00 95.69 103 ILE A CA 1
ATOM 764 C C . ILE A 1 103 ? 0.669 -4.102 -16.118 1.00 95.69 103 ILE A C 1
ATOM 766 O O . ILE A 1 103 ? -0.483 -3.712 -15.973 1.00 95.69 103 ILE A O 1
ATOM 770 N N . LEU A 1 104 ? 1.719 -3.398 -15.684 1.00 93.81 104 LEU A N 1
ATOM 771 C CA . LEU A 1 104 ? 1.561 -2.147 -14.952 1.00 93.81 104 LEU A CA 1
ATOM 772 C C . LEU A 1 104 ? 0.879 -1.059 -15.795 1.00 93.81 104 LEU A C 1
ATOM 774 O O . LEU A 1 104 ? 0.055 -0.328 -15.256 1.00 93.81 104 LEU A O 1
ATOM 778 N N . LEU A 1 105 ? 1.166 -0.971 -17.097 1.00 92.44 105 LEU A N 1
ATOM 779 C CA . LEU A 1 105 ? 0.541 0.018 -17.990 1.00 92.44 105 LEU A CA 1
ATOM 780 C C . LEU A 1 105 ? -0.997 -0.122 -18.051 1.00 92.44 105 LEU A C 1
ATOM 782 O O . LEU A 1 105 ? -1.705 0.880 -18.179 1.00 92.44 105 LEU A O 1
ATOM 786 N N . ASP A 1 106 ? -1.520 -1.342 -17.889 1.00 92.75 106 ASP A N 1
ATOM 787 C CA . ASP A 1 106 ? -2.958 -1.648 -17.946 1.00 92.75 106 ASP A CA 1
ATOM 788 C C . ASP A 1 106 ? -3.702 -1.397 -16.617 1.00 92.75 106 ASP A C 1
ATOM 790 O O . ASP A 1 106 ? -4.927 -1.528 -16.546 1.00 92.75 106 ASP A O 1
ATOM 794 N N . LEU A 1 107 ? -2.991 -1.024 -15.545 1.00 92.06 107 LEU A N 1
ATOM 795 C CA . LEU A 1 107 ? -3.558 -0.916 -14.196 1.00 92.06 107 LEU A CA 1
ATOM 796 C C . LEU A 1 107 ? -3.972 0.505 -13.782 1.00 92.06 107 LEU A C 1
ATOM 798 O O . LEU A 1 107 ? -4.435 0.668 -12.658 1.00 92.06 107 LEU A O 1
ATOM 802 N N . GLU A 1 108 ? -3.889 1.521 -14.651 1.00 84.25 108 GLU A N 1
ATOM 803 C CA . GLU A 1 108 ? -4.204 2.933 -14.315 1.00 84.25 108 GLU A CA 1
ATOM 804 C C . GLU A 1 108 ? -5.604 3.123 -13.696 1.00 84.25 108 GLU A C 1
ATOM 806 O O . GLU A 1 108 ? -5.806 3.996 -12.855 1.00 84.25 108 GLU A O 1
ATOM 811 N N . PHE A 1 109 ? -6.564 2.275 -14.074 1.00 83.69 109 PHE A N 1
ATOM 812 C CA . PHE A 1 109 ? -7.945 2.306 -13.578 1.00 83.69 109 PHE A CA 1
ATOM 813 C C . PHE A 1 109 ? -8.316 1.055 -12.772 1.00 83.69 109 PHE A C 1
ATOM 815 O O . PHE A 1 109 ? -9.492 0.696 -12.672 1.00 83.69 109 PHE A O 1
ATOM 822 N N . ALA A 1 110 ? -7.319 0.348 -12.237 1.00 83.69 110 ALA A N 1
ATOM 823 C CA . ALA A 1 110 ? -7.548 -0.869 -11.479 1.00 83.69 110 ALA A CA 1
ATOM 824 C C . ALA A 1 110 ? -8.411 -0.604 -10.236 1.00 83.69 110 ALA A C 1
ATOM 826 O O . ALA A 1 110 ? -8.248 0.390 -9.530 1.00 83.69 110 ALA A O 1
ATOM 827 N N . THR A 1 111 ? -9.322 -1.531 -9.948 1.00 82.94 111 THR A N 1
ATOM 828 C CA . THR A 1 111 ? -10.192 -1.496 -8.765 1.00 82.94 111 THR A CA 1
ATOM 829 C C . THR A 1 111 ? -10.006 -2.762 -7.921 1.00 82.94 111 THR A C 1
ATOM 831 O O . THR A 1 111 ? -9.248 -3.669 -8.282 1.00 82.94 111 THR A O 1
ATOM 834 N N . GLY A 1 112 ? -10.660 -2.826 -6.757 1.00 84.50 112 GLY A N 1
ATOM 835 C CA . GLY A 1 112 ? -10.559 -3.971 -5.847 1.00 84.50 112 GLY A CA 1
ATOM 836 C C . GLY A 1 112 ? -9.126 -4.201 -5.357 1.00 84.50 112 GLY A C 1
ATOM 837 O O . GLY A 1 112 ? -8.409 -3.252 -5.049 1.00 84.50 112 GLY A O 1
ATOM 838 N N . SER A 1 113 ? -8.686 -5.460 -5.311 1.00 79.81 113 SER A N 1
ATOM 839 C CA . SER A 1 113 ? -7.347 -5.834 -4.827 1.00 79.81 113 SER A CA 1
ATOM 840 C C . SER A 1 113 ? -6.195 -5.273 -5.669 1.00 79.81 113 SER A C 1
ATOM 842 O O . SER A 1 113 ? -5.077 -5.184 -5.175 1.00 79.81 113 SER A O 1
ATOM 844 N N . MET A 1 114 ? -6.447 -4.889 -6.925 1.00 83.38 114 MET A N 1
ATOM 845 C CA . MET A 1 114 ? -5.431 -4.308 -7.810 1.00 83.38 114 MET A CA 1
ATOM 846 C C . MET A 1 114 ? -5.376 -2.776 -7.731 1.00 83.38 114 MET A C 1
ATOM 848 O O . MET A 1 114 ? -4.440 -2.179 -8.257 1.00 83.38 114 MET A O 1
ATOM 852 N N . ALA A 1 115 ? -6.326 -2.133 -7.037 1.00 77.06 115 ALA A N 1
ATOM 853 C CA . ALA A 1 115 ? -6.379 -0.674 -6.900 1.00 77.06 115 ALA A CA 1
ATOM 854 C C . ALA A 1 115 ? -5.094 -0.083 -6.300 1.00 77.06 115 ALA A C 1
ATOM 856 O O . ALA A 1 115 ? -4.723 1.045 -6.612 1.00 77.06 115 ALA A O 1
ATOM 857 N N . LEU A 1 116 ? -4.369 -0.863 -5.490 1.00 76.12 116 LEU A N 1
ATOM 858 C CA . LEU A 1 116 ? -3.108 -0.438 -4.882 1.00 76.12 116 LEU A CA 1
ATOM 859 C C . LEU A 1 116 ? -2.008 -0.105 -5.910 1.00 76.12 116 LEU A C 1
ATOM 861 O O . LEU A 1 116 ? -1.060 0.596 -5.556 1.00 76.12 116 LEU A O 1
ATOM 865 N N . TYR A 1 117 ? -2.133 -0.590 -7.152 1.00 84.12 117 TYR A N 1
ATOM 866 C CA . TYR A 1 117 ? -1.194 -0.341 -8.249 1.00 84.12 117 TYR A CA 1
ATOM 867 C C . TYR A 1 117 ? -1.614 0.811 -9.168 1.00 84.12 117 TYR A C 1
ATOM 869 O O . TYR A 1 117 ? -0.787 1.265 -9.951 1.00 84.12 117 TYR A O 1
ATOM 877 N N . ALA A 1 118 ? -2.854 1.309 -9.080 1.00 80.88 118 ALA A N 1
ATOM 878 C CA . ALA A 1 118 ? -3.398 2.268 -10.047 1.00 80.88 118 ALA A CA 1
ATOM 879 C C . ALA A 1 118 ? -2.596 3.574 -10.122 1.00 80.88 118 ALA A C 1
ATOM 881 O O . ALA A 1 118 ? -2.285 4.075 -11.202 1.00 80.88 118 ALA A O 1
ATOM 882 N N . THR A 1 119 ? -2.170 4.082 -8.969 1.00 77.06 119 THR A N 1
ATOM 883 C CA . THR A 1 119 ? -1.336 5.283 -8.871 1.00 77.06 119 THR A CA 1
ATOM 884 C C . THR A 1 119 ? 0.054 5.077 -9.485 1.00 77.06 119 THR A C 1
ATOM 886 O O . THR A 1 119 ? 0.520 5.921 -10.248 1.00 77.06 119 THR A O 1
ATOM 889 N N . ALA A 1 120 ? 0.699 3.935 -9.217 1.00 81.56 120 ALA A N 1
ATOM 890 C CA . ALA A 1 120 ? 1.993 3.596 -9.816 1.00 81.56 120 ALA A CA 1
ATOM 891 C C . ALA A 1 120 ? 1.872 3.363 -11.331 1.00 81.56 120 ALA A C 1
ATOM 893 O O . ALA A 1 120 ? 2.740 3.779 -12.089 1.00 81.56 120 ALA A O 1
ATOM 894 N N . ALA A 1 121 ? 0.768 2.762 -11.780 1.00 87.69 121 ALA A N 1
ATOM 895 C CA . ALA A 1 121 ? 0.448 2.560 -13.188 1.00 87.69 121 ALA A CA 1
ATOM 896 C C . ALA A 1 121 ? 0.295 3.877 -13.951 1.00 87.69 121 ALA A C 1
ATOM 898 O O . ALA A 1 121 ? 0.883 4.041 -15.017 1.00 87.69 121 ALA A O 1
ATOM 899 N N . LEU A 1 122 ? -0.437 4.839 -13.381 1.00 81.88 122 LEU A N 1
ATOM 900 C CA . LEU A 1 122 ? -0.573 6.179 -13.949 1.00 81.88 122 LEU A CA 1
ATOM 901 C C . LEU A 1 122 ? 0.793 6.859 -14.115 1.00 81.88 122 LEU A C 1
ATOM 903 O O . LEU A 1 122 ? 1.089 7.412 -15.176 1.00 81.88 122 LEU A O 1
ATOM 907 N N . ALA A 1 123 ? 1.622 6.807 -13.069 1.00 80.56 123 ALA A N 1
ATOM 908 C CA . ALA A 1 123 ? 2.956 7.392 -13.086 1.00 80.56 123 ALA A CA 1
ATOM 909 C C . ALA A 1 123 ? 3.856 6.703 -14.122 1.00 80.56 123 ALA A C 1
ATOM 911 O O . ALA A 1 123 ? 4.503 7.375 -14.920 1.00 80.56 123 ALA A O 1
ATOM 912 N N . TRP A 1 124 ? 3.823 5.372 -14.175 1.00 90.56 124 TRP A N 1
ATOM 913 C CA . TRP A 1 124 ? 4.563 4.579 -15.149 1.00 90.56 124 TRP A CA 1
ATOM 914 C C . TRP A 1 124 ? 4.128 4.861 -16.596 1.00 90.56 124 TRP A C 1
ATOM 916 O O . TRP A 1 124 ? 4.979 5.051 -17.461 1.00 90.56 124 TRP A O 1
ATOM 926 N N . ASN A 1 125 ? 2.823 4.981 -16.868 1.00 89.38 125 ASN A N 1
ATOM 927 C CA . ASN A 1 125 ? 2.297 5.367 -18.186 1.00 89.38 125 ASN A CA 1
ATOM 928 C C . ASN A 1 125 ? 2.877 6.708 -18.652 1.00 89.38 125 ASN A C 1
ATOM 930 O O . ASN A 1 125 ? 3.320 6.836 -19.797 1.00 89.38 125 ASN A O 1
ATOM 934 N N . LYS A 1 126 ? 2.900 7.701 -17.755 1.00 84.00 126 LYS A N 1
ATOM 935 C CA . LYS A 1 126 ? 3.486 9.014 -18.037 1.00 84.00 126 LYS A CA 1
ATOM 936 C C . LYS A 1 126 ? 4.992 8.918 -18.282 1.00 84.00 126 LYS A C 1
ATOM 938 O O . LYS A 1 126 ? 5.473 9.464 -19.268 1.00 84.00 126 LYS A O 1
ATOM 943 N N . GLU A 1 127 ? 5.702 8.186 -17.432 1.00 87.38 127 GLU A N 1
ATOM 944 C CA . GLU A 1 127 ? 7.148 7.990 -17.528 1.00 87.38 127 GLU A CA 1
ATOM 945 C C . GLU A 1 127 ? 7.564 7.407 -18.884 1.00 87.38 127 GLU A C 1
ATOM 947 O O . GLU A 1 127 ? 8.512 7.865 -19.518 1.00 87.38 127 GLU A O 1
ATOM 952 N N . ILE A 1 128 ? 6.823 6.405 -19.359 1.00 92.19 128 ILE A N 1
ATOM 953 C CA . ILE A 1 128 ? 7.091 5.759 -20.641 1.00 92.19 128 ILE A CA 1
ATOM 954 C C . ILE A 1 128 ? 6.798 6.687 -21.823 1.00 92.19 128 ILE A C 1
ATOM 956 O O . ILE A 1 128 ? 7.566 6.694 -22.788 1.00 92.19 128 ILE A O 1
ATOM 960 N N . GLN A 1 129 ? 5.732 7.487 -21.760 1.00 90.62 129 GLN A N 1
ATOM 961 C CA . GLN A 1 129 ? 5.441 8.473 -22.802 1.00 90.62 129 GLN A CA 1
ATOM 962 C C . GLN A 1 129 ? 6.523 9.561 -22.857 1.00 90.62 129 GLN A C 1
ATOM 964 O O . GLN A 1 129 ? 7.069 9.822 -23.928 1.00 90.62 129 GLN A O 1
ATOM 969 N N . ASP A 1 130 ? 6.889 10.133 -21.710 1.00 87.69 130 ASP A N 1
ATOM 970 C CA . ASP A 1 130 ? 7.895 11.195 -21.630 1.00 87.69 130 ASP A CA 1
ATOM 971 C C . ASP A 1 130 ? 9.273 10.690 -22.102 1.00 87.69 130 ASP A C 1
ATOM 973 O O . ASP A 1 130 ? 9.986 11.368 -22.849 1.00 87.69 130 ASP A O 1
ATOM 977 N N . ALA A 1 131 ? 9.638 9.461 -21.726 1.00 91.25 131 ALA A N 1
ATOM 978 C CA . ALA A 1 131 ? 10.873 8.836 -22.174 1.00 91.25 131 ALA A CA 1
ATOM 979 C C . ALA A 1 131 ? 10.885 8.585 -23.689 1.00 91.25 131 ALA A C 1
ATOM 981 O O . ALA A 1 131 ? 11.906 8.813 -24.336 1.00 91.25 131 ALA A O 1
ATOM 982 N N . TYR A 1 132 ? 9.760 8.181 -24.282 1.00 94.06 132 TYR A N 1
ATOM 983 C CA . TYR A 1 132 ? 9.638 8.053 -25.733 1.00 94.06 132 TYR A CA 1
ATOM 984 C C . TYR A 1 132 ? 9.756 9.400 -26.457 1.00 94.06 132 TYR A C 1
ATOM 986 O O . TYR A 1 132 ? 10.491 9.503 -27.445 1.00 94.06 132 TYR A O 1
ATOM 994 N N . ASP A 1 133 ? 9.083 10.440 -25.965 1.00 92.19 133 ASP A N 1
ATOM 995 C CA . ASP A 1 133 ? 9.139 11.783 -26.550 1.00 92.19 133 ASP A CA 1
ATOM 996 C C . ASP A 1 133 ? 10.576 12.335 -26.502 1.00 92.19 133 ASP A C 1
ATOM 998 O O . ASP A 1 133 ? 11.083 12.881 -27.487 1.00 92.19 133 ASP A O 1
ATOM 1002 N N . TYR A 1 134 ? 11.290 12.098 -25.396 1.00 92.00 134 TYR A N 1
ATOM 1003 C CA . TYR A 1 134 ? 12.712 12.419 -25.275 1.00 92.00 134 TYR A CA 1
ATOM 1004 C C . TYR A 1 134 ? 13.575 11.643 -26.278 1.00 92.00 134 TYR A C 1
ATOM 1006 O O . TYR A 1 134 ? 14.420 12.224 -26.968 1.00 92.00 134 TYR A O 1
ATOM 1014 N N . SER A 1 135 ? 13.380 10.325 -26.353 1.00 94.94 135 SER A N 1
ATOM 1015 C CA . SER A 1 135 ? 14.170 9.412 -27.180 1.00 94.94 135 SER A CA 1
ATOM 1016 C C . SER A 1 135 ? 13.941 9.601 -28.679 1.00 94.94 135 SER A C 1
ATOM 1018 O O . SER A 1 135 ? 14.840 9.357 -29.482 1.00 94.94 135 SER A O 1
ATOM 1020 N N . THR A 1 136 ? 12.765 10.057 -29.095 1.00 94.94 136 THR A N 1
ATOM 1021 C CA . THR A 1 136 ? 12.470 10.318 -30.511 1.00 94.94 136 THR A CA 1
ATOM 1022 C C . THR A 1 136 ? 12.961 11.679 -30.990 1.00 94.94 136 THR A C 1
ATOM 1024 O O . THR A 1 136 ? 13.111 11.862 -32.198 1.00 94.94 136 THR A O 1
ATOM 1027 N N . ASN A 1 137 ? 13.288 12.602 -30.082 1.00 92.88 137 ASN A N 1
ATOM 1028 C CA . ASN A 1 137 ? 13.818 13.913 -30.432 1.00 92.88 137 ASN A CA 1
ATOM 1029 C C . ASN A 1 137 ? 15.280 13.829 -30.937 1.00 92.88 137 ASN A C 1
ATOM 1031 O O . ASN A 1 137 ? 16.179 13.544 -30.143 1.00 92.88 137 ASN A O 1
ATOM 1035 N N . PRO A 1 138 ? 15.573 14.164 -32.211 1.00 93.56 138 PRO A N 1
ATOM 1036 C CA . PRO A 1 138 ? 16.928 14.106 -32.768 1.00 93.56 138 PRO A CA 1
ATOM 1037 C C . PRO A 1 138 ? 17.953 15.022 -32.083 1.00 93.56 138 PRO A C 1
ATOM 1039 O O . PRO A 1 138 ? 19.154 14.828 -32.261 1.00 93.56 138 PRO A O 1
ATOM 1042 N N . THR A 1 139 ? 17.514 16.023 -31.310 1.00 93.56 139 THR A N 1
ATOM 1043 C CA . THR A 1 139 ? 18.419 16.910 -30.561 1.00 93.56 139 THR A CA 1
ATOM 1044 C C . THR A 1 139 ? 18.892 16.308 -29.237 1.00 93.56 139 THR A C 1
ATOM 1046 O O . THR A 1 139 ? 19.792 16.860 -28.604 1.00 93.56 139 THR A O 1
ATOM 1049 N N . SER A 1 140 ? 18.304 15.194 -28.793 1.00 88.25 140 SER A N 1
ATOM 1050 C CA . SER A 1 140 ? 18.717 14.471 -27.590 1.00 88.25 140 SER A CA 1
ATOM 1051 C C . SER A 1 140 ? 20.018 13.711 -27.863 1.00 88.25 140 SER A C 1
ATOM 1053 O O . SER A 1 140 ? 20.011 12.665 -28.517 1.00 88.25 140 SER A O 1
ATOM 1055 N N . VAL A 1 141 ? 21.141 14.243 -27.370 1.00 89.12 141 VAL A N 1
ATOM 1056 C CA . VAL A 1 141 ? 22.502 13.716 -27.622 1.00 89.12 141 VAL A CA 1
ATOM 1057 C C . VAL A 1 141 ? 23.199 13.128 -26.390 1.00 89.12 141 VAL A C 1
ATOM 1059 O O . VAL A 1 141 ? 24.267 12.536 -26.512 1.00 89.12 141 VAL A O 1
ATOM 1062 N N . PHE A 1 142 ? 22.590 13.246 -25.213 1.00 83.75 142 PHE A N 1
ATOM 1063 C CA . PHE A 1 142 ? 23.023 12.599 -23.973 1.00 83.75 142 PHE A CA 1
ATOM 1064 C C . PHE A 1 142 ? 21.856 11.798 -23.411 1.00 83.75 142 PHE A C 1
ATOM 1066 O O . PHE A 1 142 ? 20.722 12.178 -23.690 1.00 83.75 142 PHE A O 1
ATOM 1073 N N . PRO A 1 143 ? 22.079 10.703 -22.660 1.00 80.19 143 PRO A N 1
ATOM 1074 C CA . PRO A 1 143 ? 20.986 10.019 -21.985 1.00 80.19 143 PRO A CA 1
ATOM 1075 C C . PRO A 1 143 ? 20.164 11.024 -21.185 1.00 80.19 143 PRO A C 1
ATOM 1077 O O . PRO A 1 143 ? 20.728 11.813 -20.423 1.00 80.19 143 PRO A O 1
ATOM 1080 N N . GLY A 1 144 ? 18.847 10.979 -21.354 1.00 71.06 144 GLY A N 1
ATOM 1081 C CA . GLY A 1 144 ? 17.977 11.621 -20.393 1.00 71.06 144 GLY A CA 1
ATOM 1082 C C . GLY A 1 144 ? 18.209 10.905 -19.074 1.00 71.06 144 GLY A C 1
ATOM 1083 O O . GLY A 1 144 ? 18.122 9.673 -19.012 1.00 71.06 144 GLY A O 1
ATOM 1084 N N . THR A 1 145 ? 18.501 11.663 -18.022 1.00 65.81 145 THR A N 1
ATOM 1085 C CA . THR A 1 145 ? 18.220 11.199 -16.661 1.00 65.81 145 THR A CA 1
ATOM 1086 C C . THR A 1 145 ? 16.733 10.828 -16.591 1.00 65.81 145 THR A C 1
ATOM 1088 O O . THR A 1 145 ? 16.000 11.078 -17.561 1.00 65.81 145 THR A O 1
ATOM 1091 N N . PRO A 1 146 ? 16.226 10.264 -15.483 1.00 55.00 146 PRO A N 1
ATOM 1092 C CA . PRO A 1 146 ? 14.815 10.473 -15.205 1.00 55.00 146 PRO A CA 1
ATOM 1093 C C . PRO A 1 146 ? 14.538 11.935 -15.531 1.00 55.00 146 PRO A C 1
ATOM 1095 O O . PRO A 1 146 ? 15.272 12.834 -15.092 1.00 55.00 146 PRO A O 1
ATOM 1098 N N . ILE A 1 147 ? 13.569 12.168 -16.417 1.00 51.41 147 ILE A N 1
ATOM 1099 C CA . ILE A 1 147 ? 12.891 13.446 -16.325 1.00 51.41 147 ILE A CA 1
ATOM 1100 C C . ILE A 1 147 ? 12.493 13.453 -14.850 1.00 51.41 147 ILE A C 1
ATOM 1102 O O . ILE A 1 147 ? 12.071 12.415 -14.337 1.00 51.41 147 ILE A O 1
ATOM 1106 N N . ASP A 1 148 ? 12.816 14.518 -14.116 1.00 44.06 148 ASP A N 1
ATOM 1107 C CA . ASP A 1 148 ? 12.150 14.748 -12.839 1.00 44.06 148 ASP A CA 1
ATOM 1108 C C . ASP A 1 148 ? 10.684 14.720 -13.241 1.00 44.06 148 ASP A C 1
ATOM 1110 O O . ASP A 1 148 ? 10.179 15.683 -13.818 1.00 44.06 148 ASP A O 1
ATOM 1114 N N . THR A 1 149 ? 10.066 13.550 -13.165 1.00 46.12 149 THR A N 1
ATOM 1115 C CA . THR A 1 149 ? 8.681 13.360 -13.489 1.00 46.12 149 THR A CA 1
ATOM 1116 C C . THR A 1 149 ? 8.091 13.477 -12.110 1.00 46.12 149 THR A C 1
ATOM 1118 O O . THR A 1 149 ? 8.092 12.485 -11.373 1.00 46.12 149 THR A O 1
ATOM 1121 N N . PRO A 1 150 ? 7.583 14.673 -11.745 1.00 46.44 150 PRO A N 1
ATOM 1122 C CA . PRO A 1 150 ? 6.714 14.836 -10.601 1.00 46.44 150 PRO A CA 1
ATOM 1123 C C . PRO A 1 150 ? 5.736 13.655 -10.489 1.00 46.44 150 PRO A C 1
ATOM 1125 O O . PRO A 1 150 ? 5.474 13.176 -9.410 1.00 46.44 150 PRO A O 1
ATOM 1128 N N . GLY A 1 151 ? 5.346 13.036 -11.612 1.00 50.56 151 GLY A N 1
ATOM 1129 C CA . GLY A 1 151 ? 4.699 11.726 -11.722 1.00 50.56 151 GLY A CA 1
ATOM 1130 C C . GLY A 1 151 ? 4.914 10.703 -10.595 1.00 50.56 151 GLY A C 1
ATOM 1131 O O . GLY A 1 151 ? 3.911 10.274 -10.048 1.00 50.56 151 GLY A O 1
ATOM 1132 N N . LEU A 1 152 ? 6.136 10.269 -10.252 1.00 57.53 152 LEU A N 1
ATOM 1133 C CA . LEU A 1 152 ? 6.334 9.189 -9.259 1.00 57.53 152 LEU A CA 1
ATOM 1134 C C . LEU A 1 152 ? 6.385 9.691 -7.807 1.00 57.53 152 LEU A C 1
ATOM 1136 O O . LEU A 1 152 ? 5.759 9.091 -6.929 1.00 57.53 152 LEU A O 1
ATOM 1140 N N . SER A 1 153 ? 7.090 10.795 -7.549 1.00 59.03 153 SER A N 1
ATOM 1141 C CA . SER A 1 153 ? 7.141 11.432 -6.228 1.00 59.03 153 SER A CA 1
ATOM 1142 C C . SER A 1 153 ? 5.800 12.077 -5.868 1.00 59.03 153 SER A C 1
ATOM 1144 O O . SER A 1 153 ? 5.301 11.839 -4.774 1.00 59.03 153 SER A O 1
ATOM 1146 N N . ASP A 1 154 ? 5.152 12.791 -6.787 1.00 59.06 154 ASP A N 1
ATOM 1147 C CA . ASP A 1 154 ? 3.802 13.341 -6.618 1.00 59.06 154 ASP A CA 1
ATOM 1148 C C . ASP A 1 154 ? 2.764 12.233 -6.506 1.00 59.06 154 ASP A C 1
ATOM 1150 O O . ASP A 1 154 ? 1.823 12.380 -5.737 1.00 59.06 154 ASP A O 1
ATOM 1154 N N . ALA A 1 155 ? 2.905 11.113 -7.224 1.00 63.66 155 ALA A N 1
ATOM 1155 C CA . ALA A 1 155 ? 2.018 9.963 -7.043 1.00 63.66 155 ALA A CA 1
ATOM 1156 C C . ALA A 1 155 ? 2.152 9.373 -5.635 1.00 63.66 155 ALA A C 1
ATOM 1158 O O . ALA A 1 155 ? 1.145 9.095 -4.982 1.00 63.66 155 ALA A O 1
ATOM 1159 N N . ALA A 1 156 ? 3.382 9.212 -5.138 1.00 64.62 156 ALA A N 1
ATOM 1160 C CA . ALA A 1 156 ? 3.627 8.776 -3.767 1.00 64.62 156 ALA A CA 1
ATOM 1161 C C . ALA A 1 156 ? 3.117 9.807 -2.740 1.00 64.62 156 ALA A C 1
ATOM 1163 O O . ALA A 1 156 ? 2.496 9.426 -1.746 1.00 64.62 156 ALA A O 1
ATOM 1164 N N . GLY A 1 157 ? 3.310 11.101 -3.005 1.00 64.56 157 GLY A N 1
ATOM 1165 C CA . GLY A 1 157 ? 2.805 12.208 -2.198 1.00 64.56 157 GLY A CA 1
ATOM 1166 C C . GLY A 1 157 ? 1.277 12.258 -2.165 1.00 64.56 157 GLY A C 1
ATOM 1167 O O . GLY A 1 157 ? 0.690 12.342 -1.089 1.00 64.56 157 GLY A O 1
ATOM 1168 N N . LEU A 1 158 ? 0.615 12.118 -3.313 1.00 69.25 158 LEU A N 1
ATOM 1169 C CA . LEU A 1 158 ? -0.840 12.069 -3.442 1.00 69.25 158 LEU A CA 1
ATOM 1170 C C . LEU A 1 158 ? -1.411 10.844 -2.726 1.00 69.25 158 LEU A C 1
ATOM 1172 O O . LEU A 1 158 ? -2.330 10.987 -1.926 1.00 69.25 158 LEU A O 1
ATOM 1176 N N . ALA A 1 159 ? -0.817 9.663 -2.920 1.00 66.50 159 ALA A N 1
ATOM 1177 C CA . ALA A 1 159 ? -1.223 8.453 -2.209 1.00 66.50 159 ALA A CA 1
ATOM 1178 C C . ALA A 1 159 ? -1.067 8.602 -0.684 1.00 66.50 159 ALA A C 1
ATOM 1180 O O . ALA A 1 159 ? -1.901 8.111 0.079 1.00 66.50 159 ALA A O 1
ATOM 1181 N N . ALA A 1 160 ? -0.021 9.293 -0.218 1.00 67.50 160 ALA A N 1
ATOM 1182 C CA . ALA A 1 160 ? 0.161 9.603 1.197 1.00 67.50 160 ALA A CA 1
ATOM 1183 C C . ALA A 1 160 ? -0.878 10.618 1.713 1.00 67.50 160 ALA A C 1
ATOM 1185 O O . ALA A 1 160 ? -1.397 10.448 2.817 1.00 67.50 160 ALA A O 1
ATOM 1186 N N . VAL A 1 161 ? -1.231 11.634 0.919 1.00 72.62 161 VAL A N 1
ATOM 1187 C CA . VAL A 1 161 ? -2.293 12.605 1.238 1.00 72.62 161 VAL A CA 1
ATOM 1188 C C . VAL A 1 161 ? -3.660 11.923 1.327 1.00 72.62 161 VAL A C 1
ATOM 1190 O O . VAL A 1 161 ? -4.383 12.130 2.303 1.00 72.62 161 VAL A O 1
ATOM 1193 N N . GLU A 1 162 ? -4.012 11.086 0.353 1.00 74.12 162 GLU A N 1
ATOM 1194 C CA . GLU A 1 162 ? -5.273 10.340 0.328 1.00 74.12 162 GLU A CA 1
ATOM 1195 C C . GLU A 1 162 ? -5.374 9.380 1.515 1.00 74.12 162 GLU A C 1
ATOM 1197 O O . GLU A 1 162 ? -6.372 9.391 2.240 1.00 74.12 162 GLU A O 1
ATOM 1202 N N . ALA A 1 163 ? -4.314 8.612 1.789 1.00 65.94 163 ALA A N 1
ATOM 1203 C CA . ALA A 1 163 ? -4.270 7.717 2.942 1.00 65.94 163 ALA A CA 1
ATOM 1204 C C . ALA A 1 163 ? -4.400 8.484 4.270 1.00 65.94 163 ALA A C 1
ATOM 1206 O O . ALA A 1 163 ? -5.112 8.046 5.175 1.00 65.94 163 ALA A O 1
ATOM 1207 N N . LEU A 1 164 ? -3.779 9.664 4.383 1.00 72.88 164 LEU A N 1
ATOM 1208 C CA . LEU A 1 164 ? -3.932 10.528 5.552 1.00 72.88 164 LEU A CA 1
ATOM 1209 C C . LEU A 1 164 ? -5.371 11.043 5.704 1.00 72.88 164 LEU A C 1
ATOM 1211 O O . LEU A 1 164 ? -5.867 11.135 6.828 1.00 72.88 164 LEU A O 1
ATOM 1215 N N . GLN A 1 165 ? -6.057 11.365 4.607 1.00 84.12 165 GLN A N 1
ATOM 1216 C CA . GLN A 1 165 ? -7.458 11.781 4.660 1.00 84.12 165 GLN A CA 1
ATOM 1217 C C . GLN A 1 165 ? -8.373 10.637 5.113 1.00 84.12 165 GLN A C 1
ATOM 1219 O O . GLN A 1 165 ? -9.241 10.854 5.959 1.00 84.12 165 GLN A O 1
ATOM 1224 N N . VAL A 1 166 ? -8.144 9.414 4.625 1.00 70.94 166 VAL A N 1
ATOM 1225 C CA . VAL A 1 166 ? -8.858 8.216 5.097 1.00 70.94 166 VAL A CA 1
ATOM 1226 C C . VAL A 1 166 ? -8.622 7.998 6.597 1.00 70.94 166 VAL A C 1
ATOM 1228 O O . VAL A 1 166 ? -9.581 7.794 7.341 1.00 70.94 166 VAL A O 1
ATOM 1231 N N . ALA A 1 167 ? -7.378 8.131 7.070 1.00 68.94 167 ALA A N 1
ATOM 1232 C CA . ALA A 1 167 ? -7.043 8.010 8.491 1.00 68.94 167 ALA A CA 1
ATOM 1233 C C . ALA A 1 167 ? -7.739 9.066 9.369 1.00 68.94 167 ALA A C 1
ATOM 1235 O O . ALA A 1 167 ? -8.191 8.747 10.471 1.00 68.94 167 ALA A O 1
ATOM 1236 N N . ARG A 1 168 ? -7.866 10.311 8.886 1.00 83.62 168 ARG A N 1
ATOM 1237 C CA . ARG A 1 168 ? -8.624 11.369 9.578 1.00 83.62 168 ARG A CA 1
ATOM 1238 C C . ARG A 1 168 ? -10.102 11.005 9.699 1.00 83.62 168 ARG A C 1
ATOM 1240 O O . ARG A 1 168 ? -10.606 10.948 10.813 1.00 83.62 168 ARG A O 1
ATOM 1247 N N . ASN A 1 169 ? -10.754 10.665 8.586 1.00 83.12 169 ASN A N 1
ATOM 1248 C CA . ASN A 1 169 ? -12.178 10.315 8.576 1.00 83.12 169 ASN A CA 1
ATOM 1249 C C . ASN A 1 169 ? -12.487 9.122 9.503 1.00 83.12 169 ASN A C 1
ATOM 1251 O O . ASN A 1 169 ? -13.490 9.125 10.221 1.00 83.12 169 ASN A O 1
ATOM 1255 N N . ALA A 1 170 ? -11.612 8.110 9.516 1.00 73.81 170 ALA A N 1
ATOM 1256 C CA . ALA A 1 170 ? -11.752 6.954 10.399 1.00 73.81 170 ALA A CA 1
ATOM 1257 C C . ALA A 1 170 ? -11.568 7.332 11.882 1.00 73.81 170 ALA A C 1
ATOM 1259 O O . ALA A 1 170 ? -12.324 6.876 12.738 1.00 73.81 170 ALA A O 1
ATOM 1260 N N . THR A 1 171 ? -10.612 8.214 12.193 1.00 83.44 171 THR A N 1
ATOM 1261 C CA . THR A 1 171 ? -10.388 8.722 13.559 1.00 83.44 171 THR A CA 1
ATOM 1262 C C . THR A 1 171 ? -11.560 9.574 14.058 1.00 83.44 171 THR A C 1
ATOM 1264 O O . THR A 1 171 ? -11.949 9.456 15.223 1.00 83.44 171 THR A O 1
ATOM 1267 N N . ASP A 1 172 ? -12.156 10.398 13.194 1.00 90.00 172 ASP A N 1
ATOM 1268 C CA . ASP A 1 172 ? -13.344 11.193 13.524 1.00 90.00 172 ASP A CA 1
ATOM 1269 C C . ASP A 1 172 ? -14.540 10.271 13.822 1.00 90.00 172 ASP A C 1
ATOM 1271 O O . ASP A 1 172 ? -15.156 10.375 14.884 1.00 90.00 172 ASP A O 1
ATOM 1275 N N . SER A 1 173 ? -14.771 9.263 12.974 1.00 82.31 173 SER A N 1
ATOM 1276 C CA . SER A 1 173 ? -15.818 8.248 13.184 1.00 82.31 173 SER A CA 1
ATOM 1277 C C . SER A 1 173 ? -15.617 7.450 14.485 1.00 82.31 173 SER A C 1
ATOM 1279 O O . SER A 1 173 ? -16.566 7.172 15.225 1.00 82.31 173 SER A O 1
ATOM 1281 N N . ALA A 1 174 ? -14.371 7.089 14.810 1.00 80.50 174 ALA A N 1
ATOM 1282 C CA . ALA A 1 174 ? -14.035 6.433 16.074 1.00 80.50 174 ALA A CA 1
ATOM 1283 C C . ALA A 1 174 ? -14.283 7.352 17.287 1.00 80.50 174 ALA A C 1
ATOM 1285 O O . ALA A 1 174 ? -14.719 6.891 18.341 1.00 80.50 174 ALA A O 1
ATOM 1286 N N . SER A 1 175 ? -14.054 8.659 17.142 1.00 90.25 175 SER A N 1
ATOM 1287 C CA . SER A 1 175 ? -14.312 9.642 18.201 1.00 90.25 175 SER A CA 1
ATOM 1288 C C . SER A 1 175 ? -15.811 9.818 18.466 1.00 90.25 175 SER A C 1
ATOM 1290 O O . SER A 1 175 ? -16.237 9.821 19.621 1.00 90.25 175 SER A O 1
ATOM 1292 N N . GLU A 1 176 ? -16.629 9.907 17.414 1.00 90.06 176 GLU A N 1
ATOM 1293 C CA . GLU A 1 176 ? -18.092 10.007 17.521 1.00 90.06 176 GLU A CA 1
ATOM 1294 C C . GLU A 1 176 ? -18.715 8.760 18.168 1.00 90.06 176 GLU A C 1
ATOM 1296 O O . GLU A 1 176 ? -19.593 8.856 19.035 1.00 90.06 176 GLU A O 1
ATOM 1301 N N . THR A 1 177 ? -18.230 7.572 17.801 1.00 87.69 177 THR A N 1
ATOM 1302 C CA . THR A 1 177 ? -18.697 6.312 18.400 1.00 87.69 177 THR A CA 1
ATOM 1303 C C . THR A 1 177 ? -18.245 6.152 19.850 1.00 87.69 177 THR A C 1
ATOM 1305 O O . THR A 1 177 ? -19.036 5.703 20.679 1.00 87.69 177 THR A O 1
ATOM 1308 N N . ALA A 1 178 ? -17.036 6.595 20.209 1.00 88.12 178 ALA A N 1
ATOM 1309 C CA . ALA A 1 178 ? -16.600 6.648 21.606 1.00 88.12 178 ALA A CA 1
ATOM 1310 C C . ALA A 1 178 ? -17.447 7.625 22.447 1.00 88.12 178 ALA A C 1
ATOM 1312 O O . ALA A 1 178 ? -17.810 7.309 23.583 1.00 88.12 178 ALA A O 1
ATOM 1313 N N . ALA A 1 179 ? -17.829 8.781 21.891 1.00 90.50 179 ALA A N 1
ATOM 1314 C CA . ALA A 1 179 ? -18.754 9.707 22.547 1.00 90.50 179 ALA A CA 1
ATOM 1315 C C . ALA A 1 179 ? -20.145 9.079 22.745 1.00 90.50 179 ALA A C 1
ATOM 1317 O O . ALA A 1 179 ? -20.724 9.181 23.828 1.00 90.50 179 ALA A O 1
ATOM 1318 N N . SER A 1 180 ? -20.647 8.360 21.736 1.00 91.00 180 SER A N 1
ATOM 1319 C CA . SER A 1 180 ? -21.912 7.617 21.815 1.00 91.00 180 SER A CA 1
ATOM 1320 C C . SER A 1 180 ? -21.874 6.514 22.878 1.00 91.00 180 SER A C 1
ATOM 1322 O O . SER A 1 180 ? -22.830 6.355 23.634 1.00 91.00 180 SER A O 1
ATOM 1324 N N . LEU A 1 181 ? -20.754 5.791 22.998 1.00 91.56 181 LEU A N 1
ATOM 1325 C CA . LEU A 1 181 ? -20.542 4.800 24.0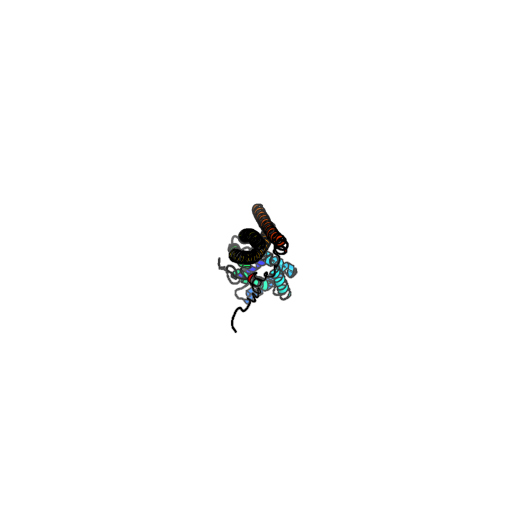55 1.00 91.56 181 LEU A CA 1
ATOM 1326 C C . LEU A 1 181 ? -20.565 5.440 25.451 1.00 91.56 181 LEU A C 1
ATOM 1328 O O . LEU A 1 181 ? -21.203 4.908 26.357 1.00 91.56 181 LEU A O 1
ATOM 1332 N N . SER A 1 182 ? -19.914 6.592 25.626 1.00 90.69 182 SER A N 1
ATOM 1333 C CA . SER A 1 182 ? -19.928 7.344 26.890 1.00 90.69 182 SER A CA 1
ATOM 1334 C C . SER A 1 182 ? -21.340 7.823 27.270 1.00 90.69 182 SER A C 1
ATOM 1336 O O . SER A 1 182 ? -21.776 7.684 28.418 1.00 90.69 182 SER A O 1
ATOM 1338 N N . ALA A 1 183 ? -22.108 8.318 26.294 1.00 89.38 183 ALA A N 1
ATOM 1339 C CA . ALA A 1 183 ? -23.511 8.676 26.492 1.00 89.38 183 ALA A CA 1
ATOM 1340 C C . ALA A 1 183 ? -24.369 7.458 26.879 1.00 89.38 183 ALA A C 1
ATOM 1342 O O . ALA A 1 183 ? -25.170 7.546 27.811 1.00 89.38 183 ALA A O 1
ATOM 1343 N N . ALA A 1 184 ? -24.171 6.310 26.222 1.00 89.00 184 ALA A N 1
ATOM 1344 C CA . ALA A 1 184 ? -24.860 5.067 26.564 1.00 89.00 184 ALA A CA 1
ATOM 1345 C C . ALA A 1 184 ? -24.498 4.576 27.978 1.00 89.00 184 ALA A C 1
ATOM 1347 O O . ALA A 1 184 ? -25.385 4.149 28.716 1.00 89.00 184 ALA A O 1
ATOM 1348 N N . ALA A 1 185 ? -23.230 4.704 28.391 1.00 87.94 185 ALA A N 1
ATOM 1349 C CA . ALA A 1 185 ? -22.792 4.387 29.753 1.00 87.94 185 ALA A CA 1
ATOM 1350 C C . ALA A 1 185 ? -23.547 5.235 30.787 1.00 87.94 185 ALA A C 1
ATOM 1352 O O . ALA A 1 185 ? -24.091 4.713 31.754 1.00 87.94 185 ALA A O 1
ATOM 1353 N N . THR A 1 186 ? -23.660 6.539 30.524 1.00 89.50 186 THR A N 1
ATOM 1354 C CA . THR A 1 186 ? -24.378 7.476 31.397 1.00 89.50 186 THR A CA 1
ATOM 1355 C C . THR A 1 186 ? -25.865 7.123 31.501 1.00 89.50 186 THR A C 1
ATOM 1357 O O . THR A 1 186 ? -26.431 7.137 32.592 1.00 89.50 186 THR A O 1
ATOM 1360 N N . GLN A 1 187 ? -26.515 6.781 30.382 1.00 88.44 187 GLN A N 1
ATOM 1361 C CA . GLN A 1 187 ? -27.925 6.368 30.385 1.00 88.44 187 GLN A CA 1
ATOM 1362 C C . GLN A 1 187 ? -28.148 5.069 31.160 1.00 88.44 187 GLN A C 1
ATOM 1364 O O . GLN A 1 187 ? -29.109 4.982 31.923 1.00 88.44 187 GLN A O 1
ATOM 1369 N N . ARG A 1 188 ? -27.252 4.088 31.001 1.00 89.81 188 ARG A N 1
ATOM 1370 C CA . ARG A 1 188 ? -27.267 2.845 31.779 1.00 89.81 188 ARG A CA 1
ATOM 1371 C C . ARG A 1 188 ? -27.163 3.134 33.275 1.00 89.81 188 ARG A C 1
ATOM 1373 O O . ARG A 1 188 ? -27.971 2.620 34.042 1.00 89.81 188 ARG A O 1
ATOM 1380 N N . ASP A 1 189 ? -26.224 3.983 33.684 1.00 86.88 189 ASP A N 1
ATOM 1381 C CA . ASP A 1 189 ? -26.016 4.307 35.099 1.00 86.88 189 ASP A CA 1
ATOM 1382 C C . ASP A 1 189 ? -27.227 5.049 35.699 1.00 86.88 189 ASP A C 1
ATOM 1384 O O . ASP A 1 189 ? -27.660 4.736 36.807 1.00 86.88 189 ASP A O 1
ATOM 1388 N N . ILE A 1 190 ? -27.848 5.969 34.947 1.00 85.44 190 ILE A N 1
ATOM 1389 C CA . ILE A 1 190 ? -29.100 6.635 35.353 1.00 85.44 190 ILE A CA 1
ATOM 1390 C C . ILE A 1 190 ? -30.249 5.629 35.487 1.00 85.44 190 ILE A C 1
ATOM 1392 O O . ILE A 1 190 ? -31.009 5.703 36.453 1.00 85.44 190 ILE A O 1
ATOM 1396 N N . ALA A 1 191 ? -30.402 4.715 34.523 1.00 87.06 191 ALA A N 1
ATOM 1397 C CA . ALA A 1 191 ? -31.446 3.692 34.563 1.00 87.06 191 ALA A CA 1
ATOM 1398 C C . ALA A 1 191 ? -31.271 2.778 35.782 1.00 87.06 191 ALA A C 1
ATOM 1400 O O . ALA A 1 191 ? -32.244 2.493 36.474 1.00 87.06 191 ALA A O 1
ATOM 1401 N N . LYS A 1 192 ? -30.024 2.415 36.104 1.00 87.50 192 LYS A N 1
ATOM 1402 C CA . LYS A 1 192 ? -29.705 1.632 37.296 1.00 87.50 192 LYS A CA 1
ATOM 1403 C C . LYS A 1 192 ? -30.098 2.358 38.583 1.00 87.50 192 LYS A C 1
ATOM 1405 O O . LYS A 1 192 ? -30.755 1.763 39.426 1.00 87.50 192 LYS A O 1
ATOM 1410 N N . ILE A 1 193 ? -29.723 3.631 38.729 1.00 87.44 193 ILE A N 1
ATOM 1411 C CA . ILE A 1 193 ? -30.062 4.422 39.925 1.00 87.44 193 ILE A CA 1
ATOM 1412 C C . ILE A 1 193 ? -31.580 4.486 40.132 1.00 87.44 193 ILE A C 1
ATOM 1414 O O . ILE A 1 193 ? -32.042 4.438 41.269 1.00 87.44 193 ILE A O 1
ATOM 1418 N N . LYS A 1 194 ? -32.355 4.600 39.046 1.00 87.12 194 LYS A N 1
ATOM 1419 C CA . LYS A 1 194 ? -33.822 4.596 39.119 1.00 87.12 194 LYS A CA 1
ATOM 1420 C C . LYS A 1 194 ? -34.366 3.246 39.573 1.00 87.12 194 LYS A C 1
ATOM 142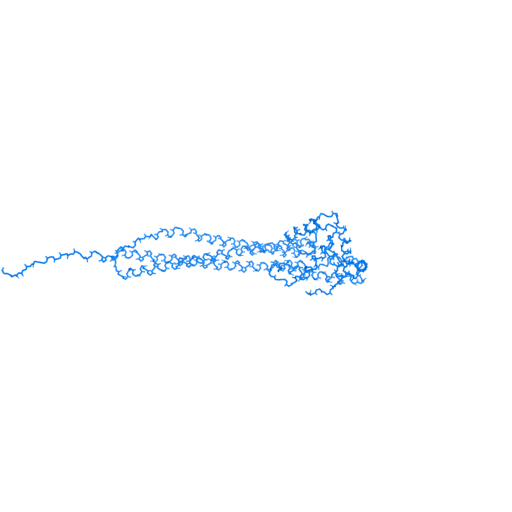2 O O . LYS A 1 194 ? -35.133 3.238 40.526 1.00 87.12 194 LYS A O 1
ATOM 1427 N N . ALA A 1 195 ? -33.918 2.149 38.959 1.00 85.25 195 ALA A N 1
ATOM 1428 C CA . ALA A 1 195 ? -34.314 0.800 39.363 1.00 85.25 195 ALA A CA 1
ATOM 1429 C C . ALA A 1 195 ? -34.005 0.546 40.852 1.00 85.25 195 ALA A C 1
ATOM 1431 O O . ALA A 1 195 ? -34.909 0.238 41.622 1.00 85.25 195 ALA A O 1
ATOM 1432 N N . ASP A 1 196 ? -32.772 0.834 41.297 1.00 83.56 196 ASP A N 1
ATOM 1433 C CA . ASP A 1 196 ? -32.365 0.699 42.708 1.00 83.56 196 ASP A CA 1
ATOM 1434 C C . ASP A 1 196 ? -33.249 1.530 43.666 1.00 83.56 196 ASP A C 1
ATOM 1436 O O . ASP A 1 196 ? -33.558 1.101 44.780 1.00 83.56 196 ASP A O 1
ATOM 1440 N N . ALA A 1 197 ? -33.625 2.751 43.266 1.00 83.88 197 ALA A N 1
ATOM 1441 C CA . ALA A 1 197 ? -34.446 3.636 44.088 1.00 83.88 197 ALA A CA 1
ATOM 1442 C C . ALA A 1 197 ? -35.901 3.155 44.177 1.00 83.88 197 ALA A C 1
ATOM 1444 O O . ALA A 1 197 ? -36.493 3.229 45.255 1.00 83.88 197 ALA A O 1
ATOM 1445 N N . THR A 1 198 ? -36.466 2.665 43.071 1.00 84.62 198 THR A N 1
ATOM 1446 C CA . THR A 1 198 ? -37.830 2.127 43.023 1.00 84.62 198 THR A CA 1
ATOM 1447 C C . THR A 1 198 ? -37.934 0.846 43.854 1.0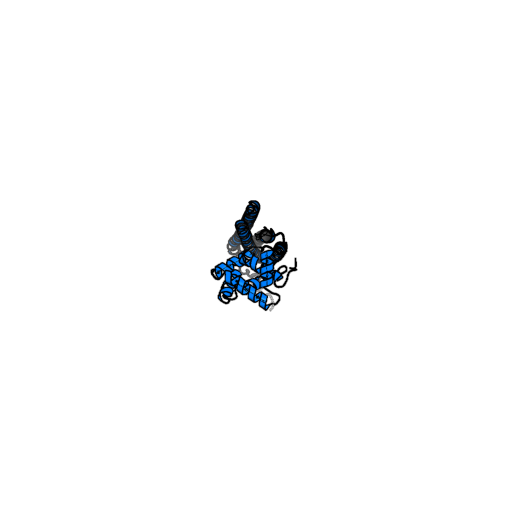0 84.62 198 THR A C 1
ATOM 1449 O O . THR A 1 198 ? -38.820 0.752 44.703 1.00 84.62 198 THR A O 1
ATOM 1452 N N . ASP A 1 199 ? -36.959 -0.060 43.755 1.00 80.94 199 ASP A N 1
ATOM 1453 C CA . ASP A 1 199 ? -36.890 -1.267 44.593 1.00 80.94 199 ASP A CA 1
ATOM 1454 C C . ASP A 1 199 ? -36.851 -0.948 46.096 1.00 80.94 199 ASP A C 1
ATOM 1456 O O . ASP A 1 199 ? -37.503 -1.603 46.917 1.00 80.94 199 ASP A O 1
ATOM 1460 N N . ALA A 1 200 ? -36.100 0.088 46.486 1.00 77.12 200 ALA A N 1
ATOM 1461 C CA . ALA A 1 200 ? -36.023 0.518 47.879 1.00 77.12 200 ALA A CA 1
ATOM 1462 C C . ALA A 1 200 ? -37.370 1.052 48.409 1.00 77.12 200 ALA A C 1
ATOM 1464 O O . ALA A 1 200 ? -37.690 0.858 49.587 1.00 77.12 200 ALA A O 1
ATOM 1465 N N . VAL A 1 201 ? -38.166 1.709 47.556 1.00 75.69 201 VAL A N 1
ATOM 1466 C CA . VAL A 1 201 ? -39.515 2.198 47.891 1.00 75.69 201 VAL A CA 1
ATOM 1467 C C . VAL A 1 201 ? -40.491 1.031 48.046 1.00 75.69 201 VAL A C 1
ATOM 1469 O O . VAL A 1 201 ? -41.223 0.986 49.040 1.00 75.69 201 VAL A O 1
ATOM 1472 N N . ASP A 1 202 ? -40.463 0.066 47.126 1.00 71.44 202 ASP A N 1
ATOM 1473 C CA . ASP A 1 202 ? -41.290 -1.146 47.170 1.00 71.44 202 ASP A CA 1
ATOM 1474 C C . ASP A 1 202 ? -41.088 -1.925 48.476 1.00 71.44 202 ASP A C 1
ATOM 1476 O O . ASP A 1 202 ? -42.056 -2.333 49.132 1.00 71.44 202 ASP A O 1
ATOM 1480 N N . LEU A 1 203 ? -39.826 -2.067 48.897 1.00 69.00 203 LEU A N 1
ATOM 1481 C CA . LEU A 1 203 ? -39.449 -2.747 50.134 1.00 69.00 203 LEU A CA 1
ATOM 1482 C C . LEU A 1 203 ? -39.937 -2.006 51.391 1.00 69.00 203 LEU A C 1
ATOM 1484 O O . LEU 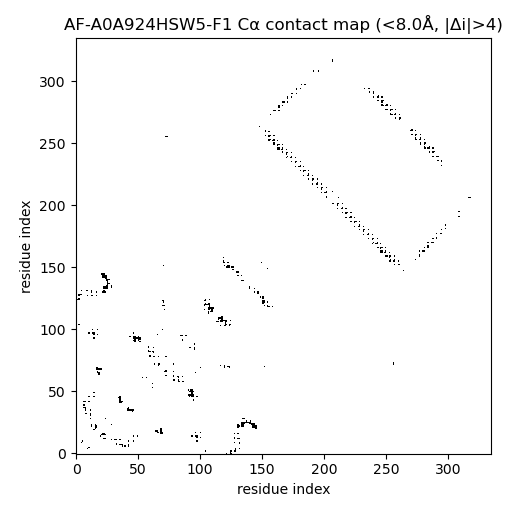A 1 203 ? -40.328 -2.643 52.370 1.00 69.00 203 LEU A O 1
ATOM 1488 N N . ALA A 1 204 ? -39.938 -0.670 51.374 1.00 71.31 204 ALA A N 1
ATOM 1489 C CA . ALA A 1 204 ? -40.370 0.158 52.501 1.00 71.31 204 ALA A CA 1
ATOM 1490 C C . ALA A 1 204 ? -41.902 0.278 52.626 1.00 71.31 204 ALA A C 1
ATOM 1492 O O . ALA A 1 204 ? -42.409 0.520 53.722 1.00 71.31 204 ALA A O 1
ATOM 1493 N N . GLY A 1 205 ? -42.641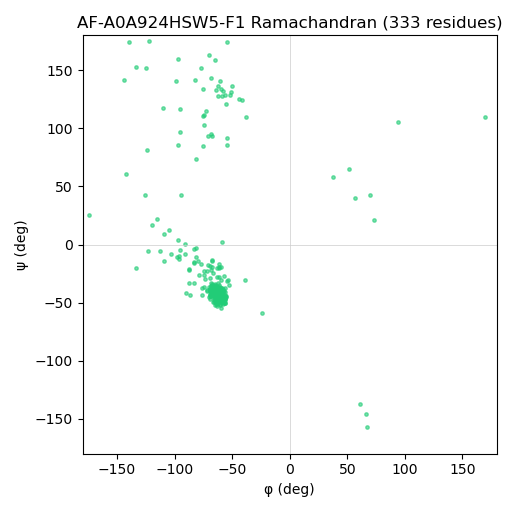 0.128 51.521 1.00 65.88 205 GLY A N 1
ATOM 1494 C CA . GLY A 1 205 ? -44.081 0.402 51.445 1.00 65.88 205 GLY A CA 1
ATOM 1495 C C . GLY A 1 205 ? -45.022 -0.791 51.648 1.00 65.88 205 GLY A C 1
ATOM 1496 O O . GLY A 1 205 ? -46.234 -0.596 51.673 1.00 65.88 205 GLY A O 1
ATOM 1497 N N . THR A 1 206 ? -44.519 -2.021 51.795 1.00 56.00 206 THR A N 1
ATOM 1498 C CA . THR A 1 206 ? -45.333 -3.259 51.796 1.00 56.00 206 THR A CA 1
ATOM 1499 C C . THR A 1 206 ? -46.279 -3.370 50.584 1.00 56.00 206 THR A C 1
ATOM 1501 O O . THR A 1 206 ? -47.496 -3.397 50.727 1.00 56.00 206 THR A O 1
ATOM 1504 N N . GLY A 1 207 ? -45.717 -3.480 49.375 1.00 60.06 207 GLY A N 1
ATOM 1505 C CA . GLY A 1 207 ? -46.382 -4.172 48.259 1.00 60.06 207 GLY A CA 1
ATOM 1506 C C . GLY A 1 207 ? -47.616 -3.507 47.637 1.00 60.06 207 GLY A C 1
ATOM 1507 O O . GLY A 1 207 ? -48.580 -4.208 47.323 1.00 60.06 207 GLY A O 1
ATOM 1508 N N . SER A 1 208 ? -47.599 -2.189 47.404 1.00 71.62 208 SER A N 1
ATOM 1509 C CA . SER A 1 208 ? -48.584 -1.594 46.485 1.00 71.62 208 SER A CA 1
ATOM 1510 C C . SER A 1 208 ? -48.366 -2.132 45.065 1.00 71.62 208 SER A C 1
ATOM 1512 O O . SER A 1 208 ? -47.246 -2.129 44.555 1.00 71.62 208 SER A O 1
ATOM 1514 N N . THR A 1 209 ? -49.444 -2.554 44.399 1.00 75.56 209 THR A N 1
ATOM 1515 C CA . THR A 1 209 ? -49.446 -2.990 42.990 1.00 75.56 209 THR A CA 1
ATOM 1516 C C . THR A 1 209 ? -48.856 -1.932 42.050 1.00 75.56 209 THR A C 1
ATOM 1518 O O . THR A 1 209 ? -48.244 -2.265 41.035 1.00 75.56 209 THR A O 1
ATOM 1521 N N . GLU A 1 210 ? -49.026 -0.651 42.383 1.00 77.31 210 GLU A N 1
ATOM 1522 C CA . GLU A 1 210 ? -48.497 0.478 41.608 1.00 77.31 210 GLU A CA 1
ATOM 1523 C C . GLU A 1 210 ? -46.971 0.550 41.703 1.00 77.31 210 GLU A C 1
ATOM 1525 O O . GLU A 1 210 ? -46.304 0.803 40.702 1.00 77.31 210 GLU A O 1
ATOM 1530 N N . ALA A 1 211 ? -46.433 0.262 42.888 1.00 77.31 211 ALA A N 1
ATOM 1531 C CA . ALA A 1 211 ? -45.006 0.262 43.175 1.00 77.31 211 ALA A CA 1
ATOM 1532 C C . ALA A 1 211 ? -44.314 -0.915 42.447 1.00 77.31 211 ALA A C 1
ATOM 1534 O O . ALA A 1 211 ? -43.432 -0.698 41.619 1.00 77.31 211 ALA A O 1
ATOM 1535 N N . ALA A 1 212 ? -44.899 -2.119 42.534 1.00 77.88 212 ALA A N 1
ATOM 1536 C CA . ALA A 1 212 ? -44.433 -3.300 41.794 1.00 77.88 212 ALA A CA 1
ATOM 1537 C C . ALA A 1 212 ? -44.483 -3.133 40.258 1.00 77.88 212 ALA A C 1
ATOM 1539 O O . ALA A 1 212 ? -43.634 -3.648 39.522 1.00 77.88 212 ALA A O 1
ATOM 1540 N N . THR A 1 213 ? -45.486 -2.408 39.750 1.00 81.44 213 THR A N 1
ATOM 1541 C CA . THR A 1 213 ? -45.578 -2.084 38.317 1.00 81.44 213 THR A CA 1
ATOM 1542 C C . THR A 1 213 ? -44.483 -1.099 37.904 1.00 81.44 213 THR A C 1
ATOM 1544 O O . THR A 1 213 ? -43.897 -1.259 36.833 1.00 81.44 213 THR A O 1
ATOM 1547 N N . ALA A 1 214 ? -44.189 -0.100 38.742 1.00 83.75 214 ALA A N 1
ATOM 1548 C CA . ALA A 1 214 ? -43.105 0.849 38.505 1.00 83.75 214 ALA A CA 1
ATOM 1549 C C . ALA A 1 214 ? -41.734 0.151 38.501 1.00 83.75 214 ALA A C 1
ATOM 1551 O O . ALA A 1 214 ? -40.976 0.357 37.555 1.00 83.75 214 ALA A O 1
ATOM 1552 N N . ALA A 1 215 ? -41.471 -0.743 39.462 1.00 83.81 215 ALA A N 1
ATOM 1553 C CA . ALA A 1 215 ? -40.240 -1.536 39.516 1.00 83.81 215 ALA A CA 1
ATOM 1554 C C . ALA A 1 215 ? -40.027 -2.342 38.223 1.00 83.81 215 ALA A C 1
ATOM 1556 O O . ALA A 1 215 ? -38.997 -2.227 37.566 1.00 83.81 215 ALA A O 1
ATOM 1557 N N . THR A 1 216 ? -41.068 -3.045 37.757 1.00 83.56 216 THR A N 1
ATOM 1558 C CA . THR A 1 216 ? -41.007 -3.816 36.500 1.00 83.56 216 THR A CA 1
ATOM 1559 C C . THR A 1 216 ? -40.677 -2.939 35.280 1.00 83.56 216 THR A C 1
ATOM 1561 O O . THR A 1 216 ? -39.973 -3.370 34.361 1.00 83.56 216 THR A O 1
ATOM 1564 N N . LEU A 1 217 ? -41.205 -1.711 35.226 1.00 81.75 217 LEU A N 1
ATOM 1565 C CA . LEU A 1 217 ? -40.934 -0.776 34.129 1.00 81.75 217 LEU A CA 1
ATOM 1566 C C . LEU A 1 217 ? -39.505 -0.221 34.179 1.00 81.75 217 LEU A C 1
ATOM 1568 O O . LEU A 1 217 ? -38.881 -0.091 33.121 1.00 81.75 217 LEU A O 1
ATOM 1572 N N . ASP A 1 218 ? -38.992 0.081 35.371 1.00 84.44 218 ASP A N 1
ATOM 1573 C CA . ASP A 1 218 ? -37.625 0.569 35.564 1.00 84.44 218 ASP A CA 1
ATOM 1574 C C . ASP A 1 218 ? -36.587 -0.527 35.271 1.00 84.44 218 ASP A C 1
ATOM 1576 O O . ASP A 1 218 ? -35.612 -0.261 34.563 1.00 84.44 218 ASP A O 1
ATOM 1580 N N . ASP A 1 219 ? -36.845 -1.775 35.669 1.00 82.81 219 ASP A N 1
ATOM 1581 C CA . ASP A 1 219 ? -36.022 -2.939 35.315 1.00 82.81 219 ASP A CA 1
ATOM 1582 C C . ASP A 1 219 ? -35.960 -3.159 33.803 1.00 82.81 219 ASP A C 1
ATOM 1584 O O . ASP A 1 219 ? -34.892 -3.381 33.222 1.00 82.81 219 ASP A O 1
ATOM 1588 N N . LEU A 1 220 ? -37.107 -3.049 33.123 1.00 83.38 220 LEU A N 1
ATOM 1589 C CA . LEU A 1 220 ? -37.159 -3.133 31.666 1.00 83.38 220 LEU A CA 1
ATOM 1590 C C . LEU A 1 220 ? -36.372 -1.987 31.008 1.00 83.38 220 LEU A C 1
ATOM 1592 O O . LEU A 1 220 ? -35.741 -2.188 29.966 1.00 83.38 220 LEU A O 1
ATOM 1596 N N . ALA A 1 221 ? -36.403 -0.784 31.587 1.00 85.06 221 ALA A N 1
ATOM 1597 C CA . ALA A 1 221 ? -35.622 0.350 31.104 1.00 85.06 221 ALA A CA 1
ATOM 1598 C C . ALA A 1 221 ? -34.113 0.130 31.304 1.00 85.06 221 ALA A C 1
ATOM 1600 O O . ALA A 1 221 ? -33.335 0.408 30.387 1.00 85.06 221 ALA A O 1
ATOM 1601 N N . LEU A 1 222 ? -33.701 -0.425 32.449 1.00 87.12 222 LEU A N 1
ATOM 1602 C CA . LEU A 1 222 ? -32.320 -0.820 32.718 1.00 87.12 222 LEU A CA 1
ATOM 1603 C C . LEU A 1 222 ? -31.844 -1.890 31.728 1.00 87.12 222 LEU A C 1
ATOM 1605 O O . LEU A 1 222 ? -30.784 -1.724 31.123 1.00 87.12 222 LEU A O 1
ATOM 1609 N N . ALA A 1 223 ? -32.640 -2.935 31.487 1.00 81.88 223 ALA A N 1
ATOM 1610 C CA . ALA A 1 223 ? -32.317 -3.981 30.517 1.00 81.88 223 ALA A CA 1
ATOM 1611 C C . ALA A 1 223 ? -32.076 -3.405 29.109 1.00 81.88 223 ALA A C 1
ATOM 1613 O O . ALA A 1 223 ? -31.049 -3.683 28.487 1.00 81.88 223 ALA A O 1
ATOM 1614 N N . LYS A 1 224 ? -32.960 -2.514 28.637 1.00 84.56 224 LYS A N 1
ATOM 1615 C CA . LYS A 1 224 ? -32.790 -1.822 27.346 1.00 84.56 224 LYS A CA 1
ATOM 1616 C C . LYS A 1 224 ? -31.544 -0.937 27.306 1.00 84.56 224 LYS A C 1
ATOM 1618 O O . LYS A 1 224 ? -30.870 -0.877 26.279 1.00 84.56 224 LYS A O 1
ATOM 1623 N N . ALA A 1 225 ? -31.222 -0.249 28.401 1.00 85.50 225 ALA A N 1
ATOM 1624 C CA . ALA A 1 225 ? -30.022 0.580 28.479 1.00 85.50 225 ALA A CA 1
ATOM 1625 C C . ALA A 1 225 ? -28.734 -0.266 28.445 1.00 85.50 225 ALA A C 1
ATOM 1627 O O . ALA A 1 225 ? -27.760 0.129 27.804 1.00 85.50 225 ALA A O 1
ATOM 1628 N N . ILE A 1 226 ? -28.741 -1.451 29.068 1.00 84.69 226 ILE A N 1
ATOM 1629 C CA . ILE A 1 226 ? -27.640 -2.423 29.000 1.00 84.69 226 ILE A CA 1
ATOM 1630 C C . ILE A 1 226 ? -27.455 -2.935 27.565 1.00 84.69 226 ILE A C 1
ATOM 1632 O O . ILE A 1 226 ? -26.329 -2.947 27.066 1.00 84.69 226 ILE A O 1
ATOM 1636 N N . GLU A 1 227 ? -28.53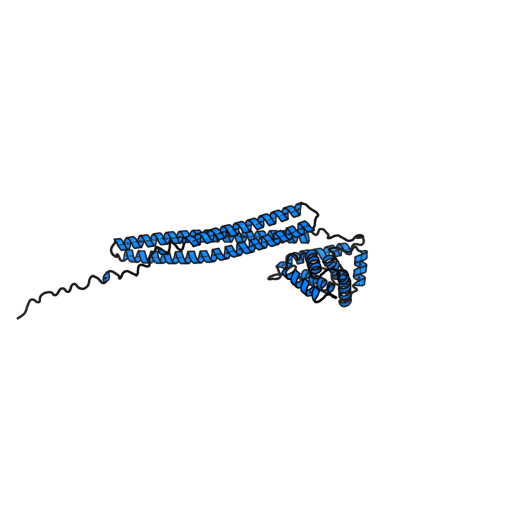7 -3.312 26.878 1.00 81.12 227 GLU A N 1
ATOM 1637 C CA . GLU A 1 227 ? -28.481 -3.739 25.473 1.00 81.12 227 GLU A CA 1
ATOM 1638 C C . GLU A 1 227 ? -27.929 -2.631 24.562 1.00 81.12 227 GLU A C 1
ATOM 1640 O O . GLU A 1 227 ? -27.031 -2.878 23.752 1.00 81.12 227 GLU A O 1
ATOM 1645 N N . ALA A 1 228 ? -28.404 -1.392 24.733 1.00 84.31 228 ALA A N 1
ATOM 1646 C CA . ALA A 1 228 ? -27.924 -0.237 23.977 1.00 84.31 228 ALA A CA 1
ATOM 1647 C C . ALA A 1 228 ? -26.432 0.044 24.230 1.00 84.31 228 ALA A C 1
ATOM 1649 O O . ALA A 1 228 ? -25.679 0.282 23.282 1.00 84.31 228 ALA A O 1
ATOM 1650 N N . PHE A 1 229 ? -25.977 -0.039 25.485 1.00 87.12 229 PHE A N 1
ATOM 1651 C CA . PHE A 1 229 ? -24.561 0.084 25.834 1.00 87.12 229 PHE A CA 1
ATOM 1652 C C . PHE A 1 229 ? -23.717 -1.028 25.197 1.00 87.12 229 PHE A C 1
ATOM 1654 O O . PHE A 1 229 ? -22.668 -0.753 24.610 1.00 87.12 229 PHE A O 1
ATOM 1661 N N . ALA A 1 230 ? -24.185 -2.279 25.239 1.00 84.88 230 ALA A N 1
ATOM 1662 C CA . ALA A 1 230 ? -23.493 -3.408 24.625 1.00 84.88 230 ALA A CA 1
ATOM 1663 C C . ALA A 1 230 ? -23.359 -3.246 23.099 1.00 84.88 230 ALA A C 1
ATOM 1665 O O . ALA A 1 230 ? -22.284 -3.508 22.551 1.00 84.88 230 ALA A O 1
ATOM 1666 N N . ALA A 1 231 ? -24.406 -2.769 22.420 1.00 79.75 231 ALA A N 1
ATOM 1667 C CA . ALA A 1 231 ? -24.373 -2.475 20.989 1.00 79.75 231 ALA A CA 1
ATOM 1668 C C . ALA A 1 231 ? -23.410 -1.320 20.658 1.00 79.75 231 ALA A C 1
ATOM 1670 O O . ALA A 1 231 ? -22.570 -1.450 19.763 1.00 79.75 231 ALA A O 1
ATOM 1671 N N . ALA A 1 232 ? -23.465 -0.221 21.421 1.00 85.06 232 ALA A N 1
ATOM 1672 C CA . ALA A 1 232 ? -22.551 0.913 21.266 1.00 85.06 232 ALA A CA 1
ATOM 1673 C C . ALA A 1 232 ? -21.085 0.492 21.459 1.00 85.06 232 ALA A C 1
ATOM 1675 O O . ALA A 1 232 ? -20.204 0.939 20.726 1.00 85.06 232 ALA A O 1
ATOM 1676 N N . ARG A 1 233 ? -20.825 -0.429 22.394 1.00 84.88 233 ARG A N 1
ATOM 1677 C CA . ARG A 1 233 ? -19.490 -0.983 22.648 1.00 84.88 233 ARG A CA 1
ATOM 1678 C C . ARG A 1 233 ? -18.954 -1.759 21.450 1.00 84.88 233 ARG A C 1
ATOM 1680 O O . ARG A 1 233 ? -17.799 -1.574 21.076 1.00 84.88 233 ARG A O 1
ATOM 1687 N N . VAL A 1 234 ? -19.765 -2.644 20.868 1.00 82.50 234 VAL A N 1
ATOM 1688 C CA . VAL A 1 234 ? -19.364 -3.411 19.677 1.00 82.50 234 VAL A CA 1
ATOM 1689 C C . VAL A 1 234 ? -19.014 -2.457 18.535 1.00 82.50 234 VAL A C 1
ATOM 1691 O O . VAL A 1 234 ? -17.943 -2.594 17.950 1.00 82.50 234 VAL A O 1
ATOM 1694 N N . SER A 1 235 ? -19.857 -1.452 18.289 1.00 79.56 235 SER A N 1
ATOM 1695 C CA . SER A 1 235 ? -19.616 -0.427 17.266 1.00 79.56 235 SER A CA 1
ATOM 1696 C C . SER A 1 235 ? -18.310 0.347 17.505 1.00 79.56 235 SER A C 1
ATOM 1698 O O . SER A 1 235 ? -17.463 0.419 16.617 1.00 79.56 235 SER A O 1
ATOM 1700 N N . ALA A 1 236 ? -18.080 0.840 18.729 1.00 79.94 236 ALA A N 1
ATOM 1701 C CA . ALA A 1 236 ? -16.859 1.571 19.072 1.00 79.94 236 ALA A CA 1
ATOM 1702 C C . ALA A 1 236 ? -15.584 0.728 18.873 1.00 79.94 236 ALA A C 1
ATOM 1704 O O . ALA A 1 236 ? -14.583 1.232 18.367 1.00 79.94 236 ALA A O 1
ATOM 1705 N N . ASN A 1 237 ? -15.614 -0.564 19.219 1.00 77.81 237 ASN A N 1
ATOM 1706 C CA . ASN A 1 237 ? -14.472 -1.461 19.008 1.00 77.81 237 ASN A CA 1
ATOM 1707 C C . ASN A 1 237 ? -14.143 -1.660 17.521 1.00 77.81 237 ASN A C 1
ATOM 1709 O O . ASN A 1 237 ? -12.963 -1.689 17.166 1.00 77.81 237 ASN A O 1
ATOM 1713 N N . VAL A 1 238 ? -15.161 -1.781 16.662 1.00 78.94 238 VAL A N 1
ATOM 1714 C CA . VAL A 1 238 ? -14.972 -1.887 15.207 1.00 78.94 238 VAL A CA 1
ATOM 1715 C C . VAL A 1 238 ? -14.337 -0.608 14.662 1.00 78.94 238 VAL A C 1
ATOM 1717 O O . VAL A 1 238 ? -13.271 -0.681 14.052 1.00 78.94 238 VAL A O 1
ATOM 1720 N N . GLN A 1 239 ? -14.894 0.565 14.982 1.00 79.31 239 GLN A N 1
ATOM 1721 C CA . GLN A 1 239 ? -14.365 1.837 14.471 1.00 79.31 239 GLN A CA 1
ATOM 1722 C C . GLN A 1 239 ? -12.942 2.135 14.959 1.00 79.31 239 GLN A C 1
ATOM 1724 O O . GLN A 1 239 ? -12.128 2.671 14.210 1.00 79.31 239 GLN A O 1
ATOM 1729 N N . VAL A 1 240 ? -12.599 1.764 16.197 1.00 75.06 240 VAL A N 1
ATOM 1730 C CA . VAL A 1 240 ? -11.224 1.895 16.704 1.00 75.06 240 VAL A CA 1
ATOM 1731 C C . VAL A 1 240 ? -10.250 1.013 15.918 1.00 75.06 240 VAL A C 1
ATOM 1733 O O . VAL A 1 240 ? -9.137 1.453 15.624 1.00 75.06 240 VAL A O 1
ATOM 1736 N N . ALA A 1 241 ? -10.640 -0.216 15.572 1.00 71.12 241 ALA A N 1
ATOM 1737 C CA . ALA A 1 241 ? -9.801 -1.106 14.771 1.00 71.12 241 ALA A CA 1
ATOM 1738 C C . ALA A 1 241 ? -9.590 -0.555 13.349 1.00 71.12 241 ALA A C 1
ATOM 1740 O O . ALA A 1 241 ? -8.456 -0.527 12.869 1.00 71.12 241 ALA A O 1
ATOM 1741 N N . GLU A 1 242 ? -10.650 -0.047 12.715 1.00 66.25 242 GLU A N 1
ATOM 1742 C CA . GLU A 1 242 ? -10.578 0.603 11.400 1.00 66.25 242 GLU A CA 1
ATOM 1743 C C . GLU A 1 242 ? -9.684 1.851 11.417 1.00 66.25 242 GLU A C 1
ATOM 1745 O O . GLU A 1 242 ? -8.827 2.009 10.546 1.00 66.25 242 GLU A O 1
ATOM 1750 N N . ALA A 1 243 ? -9.816 2.706 12.437 1.00 64.62 243 ALA A N 1
ATOM 1751 C CA . ALA A 1 243 ? -8.988 3.902 12.589 1.00 64.62 243 ALA A CA 1
ATOM 1752 C C . ALA A 1 243 ? -7.496 3.568 12.730 1.00 64.62 243 ALA A C 1
ATOM 1754 O O . ALA A 1 243 ? -6.656 4.238 12.126 1.00 64.62 243 ALA A O 1
ATOM 1755 N N . LYS A 1 244 ? -7.153 2.512 13.483 1.00 68.12 244 LYS A N 1
ATOM 1756 C CA . LYS A 1 244 ? -5.763 2.041 13.606 1.00 68.12 244 LYS A CA 1
ATOM 1757 C C . LYS A 1 244 ? -5.214 1.538 12.276 1.00 68.12 244 LYS A C 1
ATOM 1759 O O . LYS A 1 244 ? -4.151 1.987 11.860 1.00 68.12 244 LYS A O 1
ATOM 1764 N N . LEU A 1 245 ? -5.963 0.682 11.581 1.00 66.44 245 LEU A N 1
ATOM 1765 C CA . LEU A 1 245 ? -5.559 0.152 10.277 1.00 66.44 245 LEU A CA 1
ATOM 1766 C C . LEU A 1 245 ? -5.342 1.272 9.244 1.00 66.44 245 LEU A C 1
ATOM 1768 O O . LEU A 1 245 ? -4.360 1.258 8.496 1.00 66.44 245 LEU A O 1
ATOM 1772 N N . ALA A 1 246 ? -6.235 2.264 9.216 1.00 59.16 246 ALA A N 1
ATOM 1773 C CA . ALA A 1 246 ? -6.112 3.418 8.333 1.00 59.16 246 ALA A CA 1
ATOM 1774 C C . ALA A 1 246 ? -4.882 4.279 8.675 1.00 59.16 246 ALA A C 1
ATOM 1776 O O . ALA A 1 246 ? -4.156 4.699 7.772 1.00 59.16 246 ALA A O 1
ATOM 1777 N N . ALA A 1 247 ? -4.609 4.508 9.964 1.00 59.69 247 ALA A N 1
ATOM 1778 C CA . ALA A 1 247 ? -3.428 5.246 10.408 1.00 59.69 247 ALA A CA 1
ATOM 1779 C C . ALA A 1 247 ? -2.115 4.523 10.056 1.00 59.69 247 ALA A C 1
ATOM 1781 O O . ALA A 1 247 ? -1.200 5.155 9.527 1.00 59.69 247 ALA A O 1
ATOM 1782 N N . ASP A 1 248 ? -2.038 3.206 10.265 1.00 64.62 248 ASP A N 1
ATOM 1783 C CA . ASP A 1 248 ? -0.872 2.395 9.890 1.00 64.62 248 ASP A CA 1
ATOM 1784 C C . ASP A 1 248 ? -0.633 2.426 8.372 1.00 64.62 248 ASP A C 1
ATOM 1786 O O . ASP A 1 248 ? 0.498 2.596 7.908 1.00 64.62 248 ASP A O 1
ATOM 1790 N N . THR A 1 249 ? -1.709 2.357 7.583 1.00 64.06 249 THR A N 1
ATOM 1791 C CA . THR A 1 249 ? -1.646 2.493 6.120 1.00 64.06 249 THR A CA 1
ATOM 1792 C C . THR A 1 249 ? -1.107 3.865 5.706 1.00 64.06 249 THR A C 1
ATOM 1794 O O . THR A 1 249 ? -0.246 3.952 4.827 1.00 64.06 249 THR A O 1
ATOM 1797 N N . ALA A 1 250 ? -1.561 4.944 6.353 1.00 62.44 250 ALA A N 1
ATOM 1798 C CA . ALA A 1 250 ? -1.069 6.295 6.091 1.00 62.44 250 ALA A CA 1
ATOM 1799 C C . ALA A 1 250 ? 0.425 6.446 6.423 1.00 62.44 250 ALA A C 1
ATOM 1801 O O . ALA A 1 250 ? 1.161 7.056 5.648 1.00 62.44 250 ALA A O 1
ATOM 1802 N N . ILE A 1 251 ? 0.896 5.850 7.525 1.00 66.56 251 ILE A N 1
ATOM 1803 C CA . ILE A 1 251 ? 2.321 5.834 7.892 1.00 66.56 251 ILE A CA 1
ATOM 1804 C C . ILE A 1 251 ? 3.141 5.101 6.828 1.00 66.56 251 ILE A C 1
ATOM 1806 O O . ILE A 1 251 ? 4.168 5.615 6.387 1.00 66.56 251 ILE A O 1
ATOM 1810 N N . LEU A 1 252 ? 2.684 3.929 6.377 1.00 67.12 252 LEU A N 1
ATOM 1811 C CA . LEU A 1 252 ? 3.372 3.157 5.341 1.00 67.12 252 LEU A CA 1
ATOM 1812 C C . LEU A 1 252 ? 3.523 3.965 4.041 1.00 67.12 252 LEU A C 1
ATOM 1814 O O . LEU A 1 252 ? 4.609 4.005 3.464 1.00 67.12 252 LEU A O 1
ATOM 1818 N N . LYS A 1 253 ? 2.455 4.644 3.600 1.00 68.19 253 LYS A N 1
ATOM 1819 C CA . LYS A 1 253 ? 2.472 5.482 2.389 1.00 68.19 253 LYS A CA 1
ATOM 1820 C C . LYS A 1 253 ? 3.336 6.734 2.554 1.00 68.19 253 LYS A C 1
ATOM 1822 O O . LYS A 1 253 ? 4.086 7.069 1.642 1.00 68.19 253 LYS A O 1
ATOM 1827 N N . ALA A 1 254 ? 3.306 7.381 3.718 1.00 67.12 254 ALA A N 1
ATOM 1828 C CA . ALA A 1 254 ? 4.183 8.514 4.001 1.00 67.12 254 ALA A CA 1
ATOM 1829 C C . ALA A 1 254 ? 5.667 8.105 4.032 1.00 67.12 254 ALA A C 1
ATOM 1831 O O . ALA A 1 254 ? 6.500 8.795 3.455 1.00 67.12 254 ALA A O 1
ATOM 1832 N N . ASN A 1 255 ? 6.002 6.953 4.624 1.00 69.06 255 ASN A N 1
ATOM 1833 C CA . ASN A 1 255 ? 7.363 6.404 4.602 1.00 69.06 255 ASN A CA 1
ATOM 1834 C C . ASN A 1 255 ? 7.831 6.061 3.182 1.00 69.06 255 ASN A C 1
ATOM 1836 O O . ASN A 1 255 ? 8.994 6.290 2.844 1.00 69.06 255 ASN A O 1
ATOM 1840 N N . ALA A 1 256 ? 6.934 5.537 2.340 1.00 64.50 256 ALA A N 1
ATOM 1841 C CA . ALA A 1 256 ? 7.223 5.322 0.927 1.00 64.50 256 ALA A CA 1
ATOM 1842 C C . ALA A 1 256 ? 7.576 6.648 0.239 1.00 64.50 256 ALA A C 1
ATOM 1844 O O . ALA A 1 256 ? 8.612 6.733 -0.413 1.00 64.50 256 ALA A O 1
ATOM 1845 N N . PHE A 1 257 ? 6.779 7.698 0.457 1.00 71.44 257 PHE A N 1
ATOM 1846 C CA . PHE A 1 257 ? 7.049 9.018 -0.109 1.00 71.44 257 PHE A CA 1
ATOM 1847 C C . PHE A 1 257 ? 8.372 9.621 0.388 1.00 71.44 257 PHE A C 1
ATOM 1849 O O . PHE A 1 257 ? 9.144 10.112 -0.426 1.00 71.44 257 PHE A O 1
ATOM 1856 N N . VAL A 1 258 ? 8.698 9.499 1.682 1.00 72.19 258 VAL A N 1
ATOM 1857 C CA . VAL A 1 258 ? 10.013 9.902 2.222 1.00 72.19 258 VAL A CA 1
ATOM 1858 C C . VAL A 1 258 ? 11.148 9.147 1.525 1.00 72.19 258 VAL A C 1
ATOM 1860 O O . VAL A 1 258 ? 12.138 9.749 1.119 1.00 72.19 258 VAL A O 1
ATOM 1863 N N . THR A 1 259 ? 11.004 7.833 1.344 1.00 67.19 259 THR A N 1
ATOM 1864 C CA . THR A 1 259 ? 12.020 7.013 0.665 1.00 67.19 259 THR A CA 1
ATOM 1865 C C . THR A 1 259 ? 12.221 7.476 -0.779 1.00 67.19 259 THR A C 1
ATOM 1867 O O . THR A 1 259 ? 13.359 7.628 -1.212 1.00 67.19 259 THR A O 1
ATOM 1870 N N . PHE A 1 260 ? 11.135 7.775 -1.499 1.00 64.62 260 PHE A N 1
ATOM 1871 C CA . PHE A 1 260 ? 11.218 8.327 -2.850 1.00 64.62 260 PHE A CA 1
ATOM 1872 C C . PHE A 1 260 ? 11.879 9.708 -2.866 1.00 64.62 260 PHE A C 1
ATOM 1874 O O . PHE A 1 260 ? 12.871 9.865 -3.571 1.00 64.62 260 PHE A O 1
ATOM 1881 N N . ALA A 1 261 ? 11.422 10.651 -2.038 1.00 65.38 261 ALA A N 1
ATOM 1882 C CA . ALA A 1 261 ? 11.974 12.007 -1.961 1.00 65.38 261 ALA A CA 1
ATOM 1883 C C . ALA A 1 261 ? 13.489 12.003 -1.677 1.00 65.38 261 ALA A C 1
ATOM 1885 O O . ALA A 1 261 ? 14.269 12.633 -2.391 1.00 65.38 261 ALA A O 1
ATOM 1886 N N . THR A 1 262 ? 13.932 11.175 -0.723 1.00 64.44 262 THR A N 1
ATOM 1887 C CA . THR A 1 262 ? 15.364 11.032 -0.404 1.00 64.44 262 THR A CA 1
ATOM 1888 C C . THR A 1 262 ? 16.189 10.402 -1.532 1.00 64.44 262 THR A C 1
ATOM 1890 O O . THR A 1 262 ? 17.396 10.634 -1.604 1.00 64.44 262 THR A O 1
ATOM 1893 N N . SER A 1 263 ? 15.566 9.616 -2.417 1.00 55.25 263 SER A N 1
ATOM 1894 C CA . SER A 1 263 ? 16.234 8.973 -3.556 1.00 55.25 263 SER A CA 1
ATOM 1895 C C . SER A 1 263 ? 16.293 9.844 -4.817 1.00 55.25 263 SER A C 1
ATOM 1897 O O . SER A 1 263 ? 17.174 9.623 -5.646 1.00 55.25 263 SER A O 1
ATOM 1899 N N . THR A 1 264 ? 15.404 10.836 -4.954 1.00 56.53 264 THR A N 1
ATOM 1900 C CA . THR A 1 264 ? 15.263 11.655 -6.173 1.00 56.53 264 THR A CA 1
ATOM 1901 C C . THR A 1 264 ? 16.011 12.993 -6.135 1.00 56.53 264 THR A C 1
ATOM 1903 O O . THR A 1 264 ? 16.180 13.598 -7.182 1.00 56.53 264 THR A O 1
ATOM 1906 N N . LEU A 1 265 ? 16.545 13.422 -4.981 1.00 50.09 265 LEU A N 1
ATOM 1907 C CA . LEU A 1 265 ? 17.644 14.403 -4.832 1.00 50.09 265 LEU A CA 1
ATOM 1908 C C . LEU A 1 265 ? 17.660 15.598 -5.825 1.00 50.09 265 LEU A C 1
ATOM 1910 O O . LEU A 1 265 ? 18.672 15.846 -6.483 1.00 50.09 265 LEU A O 1
ATOM 1914 N N . THR A 1 266 ? 16.594 16.408 -5.880 1.00 49.97 266 THR A N 1
ATOM 1915 C CA . THR A 1 266 ? 16.646 17.720 -6.570 1.00 49.97 266 THR A CA 1
ATOM 1916 C C . THR A 1 266 ? 16.046 18.903 -5.796 1.00 49.97 266 THR A C 1
ATOM 1918 O O . THR A 1 266 ? 16.469 20.032 -6.061 1.00 49.97 266 THR A O 1
ATOM 1921 N N . THR A 1 267 ? 15.175 18.728 -4.781 1.00 54.47 267 THR A N 1
ATOM 1922 C CA . THR A 1 267 ? 14.665 19.869 -3.981 1.00 54.47 267 THR A CA 1
ATOM 1923 C C . THR A 1 267 ? 14.443 19.578 -2.482 1.00 54.47 267 THR A C 1
ATOM 1925 O O . THR A 1 267 ? 13.937 18.534 -2.097 1.00 54.47 267 THR A O 1
ATOM 1928 N N . LEU A 1 268 ? 14.761 20.554 -1.613 1.00 61.44 268 LEU A N 1
ATOM 1929 C CA . LEU A 1 268 ? 14.485 20.530 -0.157 1.00 61.44 268 LEU A CA 1
ATOM 1930 C C . LEU A 1 268 ? 12.978 20.590 0.192 1.00 61.44 268 LEU A C 1
ATOM 1932 O O . LEU A 1 268 ? 12.591 20.412 1.352 1.00 61.44 268 LEU A O 1
ATOM 1936 N N . ALA A 1 269 ? 12.126 20.918 -0.784 1.00 63.09 269 ALA A N 1
ATOM 1937 C CA . ALA A 1 269 ? 10.695 21.112 -0.574 1.00 63.09 269 ALA A CA 1
ATOM 1938 C C . ALA A 1 269 ? 9.964 19.770 -0.416 1.00 63.09 269 ALA A C 1
ATOM 1940 O O . ALA A 1 269 ? 9.168 19.625 0.514 1.00 63.09 269 ALA A O 1
ATOM 1941 N N . ASP A 1 270 ? 10.291 18.781 -1.248 1.00 62.09 270 ASP A N 1
ATOM 1942 C CA . ASP A 1 270 ? 9.637 17.466 -1.232 1.00 62.09 270 ASP A CA 1
ATOM 1943 C C . ASP A 1 270 ? 9.946 16.696 0.054 1.00 62.09 270 ASP A C 1
ATOM 1945 O O . ASP A 1 270 ? 9.040 16.134 0.672 1.00 62.09 270 ASP A O 1
ATOM 1949 N N . ASP A 1 271 ? 11.184 16.787 0.546 1.00 66.88 271 ASP A N 1
ATOM 1950 C CA . ASP A 1 271 ? 11.588 16.236 1.846 1.00 66.88 271 ASP A CA 1
ATOM 1951 C C . ASP A 1 271 ? 10.762 16.825 2.997 1.00 66.88 271 ASP A C 1
ATOM 1953 O O . ASP A 1 271 ? 10.328 16.115 3.911 1.00 66.88 271 ASP A O 1
ATOM 1957 N N . THR A 1 272 ? 10.501 18.135 2.944 1.00 76.69 272 THR A N 1
ATOM 1958 C CA . THR A 1 272 ? 9.714 18.836 3.965 1.00 76.69 272 THR A CA 1
ATOM 1959 C C . THR A 1 272 ? 8.252 18.381 3.938 1.00 76.69 272 THR A C 1
ATOM 1961 O O . THR A 1 272 ? 7.658 18.130 4.994 1.00 76.69 272 THR A O 1
ATOM 1964 N N . VAL A 1 273 ? 7.663 18.232 2.746 1.00 74.38 273 VAL A N 1
ATOM 1965 C CA . VAL A 1 273 ? 6.286 17.737 2.582 1.00 74.38 273 VAL A CA 1
ATOM 1966 C C . VAL A 1 273 ? 6.180 16.282 3.040 1.00 74.38 273 VAL A C 1
ATOM 1968 O O . VAL A 1 273 ? 5.271 15.948 3.805 1.00 74.38 273 VAL A O 1
ATOM 1971 N N . ALA A 1 274 ? 7.130 15.429 2.656 1.00 74.19 274 ALA A N 1
ATOM 1972 C CA . ALA A 1 274 ? 7.155 14.021 3.034 1.00 74.19 274 ALA A CA 1
ATOM 1973 C C . ALA A 1 274 ? 7.280 13.835 4.553 1.00 74.19 274 ALA A C 1
ATOM 1975 O O . ALA A 1 274 ? 6.492 13.103 5.161 1.00 74.19 274 ALA A O 1
ATOM 1976 N N . ALA A 1 275 ? 8.190 14.574 5.194 1.00 76.88 275 ALA A N 1
ATOM 1977 C CA . ALA A 1 275 ? 8.327 14.584 6.647 1.00 76.88 275 ALA A CA 1
ATOM 1978 C C . ALA A 1 275 ? 7.049 15.079 7.350 1.00 76.88 275 ALA A C 1
ATOM 1980 O O . ALA A 1 275 ? 6.625 14.510 8.362 1.00 76.88 275 ALA A O 1
ATOM 1981 N N . THR A 1 276 ? 6.389 16.103 6.799 1.00 80.56 276 THR A N 1
ATOM 1982 C CA . THR A 1 276 ? 5.127 16.635 7.340 1.00 80.56 276 THR A CA 1
ATOM 1983 C C . THR A 1 276 ? 3.991 15.614 7.251 1.00 80.56 276 THR A C 1
ATOM 1985 O O . THR A 1 276 ? 3.221 15.455 8.207 1.00 80.56 276 THR A O 1
ATOM 1988 N N . LEU A 1 277 ? 3.890 14.892 6.132 1.00 75.94 277 LEU A N 1
ATOM 1989 C CA . LEU A 1 277 ? 2.906 13.824 5.950 1.00 75.94 277 LEU A CA 1
ATOM 1990 C C . LEU A 1 277 ? 3.140 12.677 6.934 1.00 75.94 277 LEU A C 1
ATOM 1992 O O . LEU A 1 277 ? 2.190 12.239 7.584 1.00 75.94 277 LEU A O 1
ATOM 1996 N N . LEU A 1 278 ? 4.392 12.255 7.126 1.00 75.56 278 LEU A N 1
ATOM 1997 C CA . LEU A 1 278 ? 4.739 11.208 8.089 1.00 75.56 278 LEU A CA 1
ATOM 1998 C C . LEU A 1 278 ? 4.405 11.617 9.529 1.00 75.56 278 LEU A C 1
ATOM 2000 O O . LEU A 1 278 ? 3.796 10.844 10.276 1.00 75.56 278 LEU A O 1
ATOM 2004 N N . SER A 1 279 ? 4.749 12.848 9.913 1.00 85.75 279 SER A N 1
ATOM 2005 C CA . SER A 1 279 ? 4.404 13.399 11.226 1.00 85.75 279 SER A CA 1
ATOM 2006 C C . SER A 1 279 ? 2.884 13.428 11.436 1.00 85.75 279 SER A C 1
ATOM 2008 O O . SER A 1 279 ? 2.381 12.988 12.472 1.00 85.75 279 SER A O 1
ATOM 2010 N N . SER A 1 280 ? 2.134 13.852 10.415 1.00 82.19 280 SER A N 1
ATOM 2011 C CA . SER A 1 280 ? 0.669 13.907 10.454 1.00 82.19 280 SER A CA 1
ATOM 2012 C C . SER A 1 280 ? 0.023 12.524 10.555 1.00 82.19 280 SER A C 1
ATOM 2014 O O . SER A 1 280 ? -0.930 12.359 11.318 1.00 82.19 280 SER A O 1
ATOM 2016 N N . ALA A 1 281 ? 0.531 11.530 9.821 1.00 72.25 281 ALA A N 1
ATOM 2017 C CA . ALA A 1 281 ? 0.053 10.149 9.882 1.00 72.25 281 ALA A CA 1
ATOM 2018 C C . ALA A 1 281 ? 0.330 9.521 11.257 1.00 72.25 281 ALA A C 1
ATOM 2020 O O . ALA A 1 281 ? -0.565 8.943 11.873 1.00 72.25 281 ALA A O 1
ATOM 2021 N N . THR A 1 282 ? 1.531 9.744 11.799 1.00 78.88 282 THR A N 1
ATOM 2022 C CA . THR A 1 282 ? 1.905 9.317 13.157 1.00 78.88 282 THR A CA 1
ATOM 2023 C C . THR A 1 282 ? 0.971 9.921 14.209 1.00 78.88 282 THR A C 1
ATOM 2025 O O . THR A 1 282 ? 0.524 9.228 15.123 1.00 78.88 282 THR A O 1
ATOM 2028 N N . ALA A 1 283 ? 0.603 11.198 14.061 1.00 81.81 283 ALA A N 1
ATOM 2029 C CA . ALA A 1 283 ? -0.352 11.843 14.956 1.00 81.81 283 ALA A CA 1
ATOM 2030 C C . ALA A 1 283 ? -1.750 11.190 14.912 1.00 81.81 283 ALA A C 1
ATOM 2032 O O . ALA A 1 283 ? -2.411 11.125 15.950 1.00 81.81 283 ALA A O 1
ATOM 2033 N N . GLN A 1 284 ? -2.201 10.670 13.761 1.00 82.88 284 GLN A N 1
ATOM 2034 C CA . GLN A 1 284 ? -3.468 9.923 13.689 1.00 82.88 284 GLN A CA 1
ATOM 2035 C C . GLN A 1 284 ? -3.394 8.598 14.452 1.00 82.88 284 GLN A C 1
ATOM 2037 O O . GLN A 1 284 ? -4.318 8.280 15.197 1.00 82.88 284 GLN A O 1
ATOM 2042 N N . LEU A 1 285 ? -2.278 7.866 14.361 1.00 76.19 285 LEU A N 1
ATOM 2043 C CA . LEU A 1 285 ? -2.093 6.632 15.133 1.00 76.19 285 LEU A CA 1
ATOM 2044 C C . LEU A 1 285 ? -2.138 6.900 16.647 1.00 76.19 285 LEU A C 1
ATOM 2046 O O . LEU A 1 285 ? -2.772 6.159 17.402 1.00 76.19 285 LEU A O 1
ATOM 2050 N N . VAL A 1 286 ? -1.511 7.990 17.102 1.00 86.94 286 VAL A N 1
ATOM 2051 C CA . VAL A 1 286 ? -1.578 8.421 18.509 1.00 86.94 286 VAL A CA 1
ATOM 2052 C C . VAL A 1 286 ? -3.024 8.707 18.931 1.00 86.94 286 VAL A C 1
ATOM 2054 O O . VAL A 1 286 ? -3.450 8.228 19.983 1.00 86.94 286 VAL A O 1
ATOM 2057 N N . LYS A 1 287 ? -3.805 9.420 18.108 1.00 82.62 287 LYS A N 1
ATOM 2058 C CA . LYS A 1 287 ? -5.231 9.678 18.381 1.00 82.62 287 LYS A CA 1
ATOM 2059 C C . LYS A 1 287 ? -6.046 8.386 18.455 1.00 82.62 287 LYS A C 1
ATOM 2061 O O . LYS A 1 287 ? -6.774 8.194 19.425 1.00 82.62 287 LYS A O 1
ATOM 2066 N N . ALA A 1 288 ? -5.885 7.477 17.494 1.00 71.94 288 ALA A N 1
ATOM 2067 C CA . ALA A 1 288 ? -6.585 6.192 17.484 1.00 71.94 288 ALA A CA 1
ATOM 2068 C C . ALA A 1 288 ? -6.278 5.356 18.744 1.00 71.94 288 ALA A C 1
ATOM 2070 O O . ALA A 1 288 ? -7.172 4.747 19.333 1.00 71.94 288 ALA A O 1
ATOM 2071 N N . ASN A 1 289 ? -5.027 5.369 19.217 1.00 80.06 289 ASN A N 1
ATOM 2072 C CA . ASN A 1 289 ? -4.637 4.710 20.467 1.00 80.06 289 ASN A CA 1
ATOM 2073 C C . ASN A 1 289 ? -5.237 5.376 21.717 1.00 80.06 289 ASN A C 1
ATOM 2075 O O . ASN A 1 289 ? -5.638 4.674 22.650 1.00 80.06 289 ASN A O 1
ATOM 2079 N N . ALA A 1 290 ? -5.346 6.707 21.736 1.00 86.12 290 ALA A N 1
ATOM 2080 C CA . ALA A 1 290 ? -6.009 7.426 22.822 1.00 86.12 290 ALA A CA 1
ATOM 2081 C C . ALA A 1 290 ? -7.506 7.073 22.900 1.00 86.12 290 ALA A C 1
ATOM 2083 O O . ALA A 1 290 ? -7.996 6.740 23.977 1.00 86.12 290 ALA A O 1
ATOM 2084 N N . ILE A 1 291 ? -8.207 7.038 21.760 1.00 82.19 291 ILE A N 1
ATOM 2085 C CA . ILE A 1 291 ? -9.622 6.629 21.690 1.00 82.19 291 ILE A CA 1
ATOM 2086 C C . ILE A 1 291 ? -9.789 5.183 22.173 1.00 82.19 291 ILE A C 1
ATOM 2088 O O . ILE A 1 291 ? -10.662 4.903 22.993 1.00 82.19 291 ILE A O 1
ATOM 2092 N N . ALA A 1 292 ? -8.912 4.270 21.736 1.00 83.50 292 ALA A N 1
ATOM 2093 C CA . ALA A 1 292 ? -8.915 2.881 22.197 1.00 83.50 292 ALA A CA 1
ATOM 2094 C C . ALA A 1 292 ? -8.799 2.781 23.726 1.00 83.50 292 ALA A C 1
ATOM 2096 O O . ALA A 1 292 ? -9.499 1.989 24.356 1.00 83.50 292 ALA A O 1
ATOM 2097 N N . THR A 1 293 ? -7.945 3.614 24.324 1.00 87.25 293 THR A N 1
ATOM 2098 C CA . THR A 1 293 ? -7.769 3.684 25.779 1.00 87.25 293 THR A CA 1
ATOM 2099 C C . THR A 1 293 ? -9.054 4.146 26.466 1.00 87.25 293 THR A C 1
ATOM 2101 O O . THR A 1 293 ? -9.491 3.515 27.424 1.00 87.25 293 THR A O 1
ATOM 2104 N N . THR A 1 294 ? -9.710 5.193 25.954 1.00 87.69 294 THR A N 1
ATOM 2105 C CA . THR A 1 294 ? -11.005 5.666 26.472 1.00 87.69 294 THR A CA 1
ATOM 210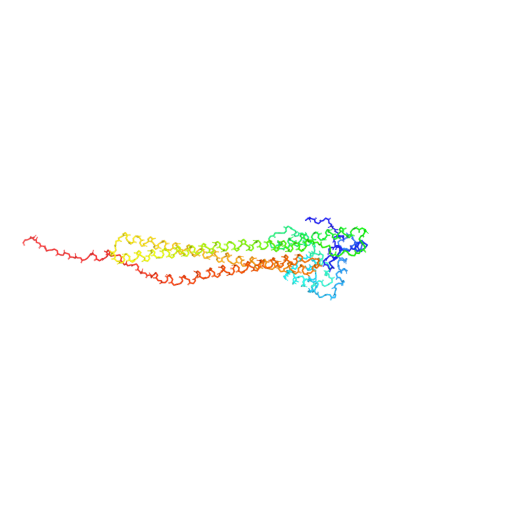6 C C . THR A 1 294 ? -12.079 4.581 26.410 1.00 87.69 294 THR A C 1
ATOM 2108 O O . THR A 1 294 ? -12.774 4.357 27.400 1.00 87.69 294 THR A O 1
ATOM 2111 N N . VAL A 1 295 ? -12.188 3.870 25.282 1.00 86.56 295 VAL A N 1
ATOM 2112 C CA . VAL A 1 295 ? -13.134 2.755 25.133 1.00 86.56 295 VAL A CA 1
ATOM 2113 C C . VAL A 1 295 ? -12.840 1.659 26.160 1.00 86.56 295 VAL A C 1
ATOM 2115 O O . VAL A 1 295 ? -13.768 1.190 26.808 1.00 86.56 295 VAL A O 1
ATOM 2118 N N . GLN A 1 296 ? -11.570 1.302 26.382 1.00 86.62 296 GLN A N 1
ATOM 2119 C CA . GLN A 1 296 ? -11.177 0.300 27.384 1.00 86.62 296 GLN A CA 1
ATOM 2120 C C . GLN A 1 296 ? -11.475 0.727 28.828 1.00 86.62 296 GLN A C 1
ATOM 2122 O O . GLN A 1 296 ? -11.929 -0.092 29.624 1.00 86.62 296 GLN A O 1
ATOM 2127 N N . LEU A 1 297 ? -11.262 1.998 29.178 1.00 85.62 297 LEU A N 1
ATOM 2128 C CA . LEU A 1 297 ? -11.581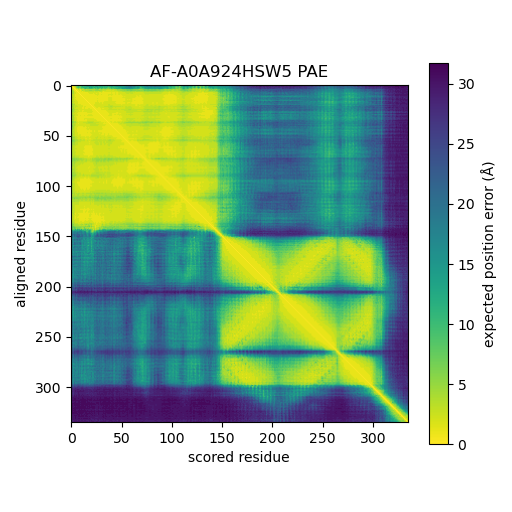 2.534 30.508 1.00 85.62 297 LEU A CA 1
ATOM 2129 C C . LEU A 1 297 ? -13.073 2.401 30.840 1.00 85.62 297 LEU A C 1
ATOM 2131 O O . LEU A 1 297 ? -13.417 2.035 31.963 1.00 85.62 297 LEU A O 1
ATOM 2135 N N . LEU A 1 298 ? -13.950 2.617 29.854 1.00 82.56 298 LEU A N 1
ATOM 2136 C CA . LEU A 1 298 ? -15.399 2.435 30.000 1.00 82.56 298 LEU A CA 1
ATOM 2137 C C . LEU A 1 298 ? -15.811 0.961 30.196 1.00 82.56 298 LEU A C 1
ATOM 2139 O O . LEU A 1 298 ? -16.936 0.700 30.613 1.00 82.56 298 LEU A O 1
ATOM 2143 N N . LEU A 1 299 ? -14.918 -0.002 29.933 1.00 69.19 299 LEU A N 1
ATOM 2144 C CA . LEU A 1 299 ? -15.144 -1.427 30.219 1.00 69.19 299 LEU A CA 1
ATOM 2145 C C . LEU A 1 299 ? -14.823 -1.783 31.673 1.00 69.19 299 LEU A C 1
ATOM 2147 O O . LEU A 1 299 ? -15.467 -2.656 32.248 1.00 69.19 299 LEU A O 1
ATOM 2151 N N . GLY A 1 300 ? -13.833 -1.118 32.275 1.00 61.94 300 GLY A N 1
ATOM 2152 C CA . GLY A 1 300 ? -13.415 -1.382 33.656 1.00 61.94 300 GLY A CA 1
ATOM 2153 C C . GLY A 1 300 ? -14.452 -0.965 34.705 1.00 61.94 300 GLY A C 1
ATOM 2154 O O . GLY A 1 300 ? -14.447 -1.489 35.817 1.00 61.94 300 GLY A O 1
ATOM 2155 N N . THR A 1 301 ? -15.363 -0.052 34.359 1.00 56.81 301 THR A N 1
ATOM 2156 C CA . THR A 1 301 ? -16.444 0.416 35.241 1.00 56.81 301 THR A CA 1
ATOM 2157 C C . THR A 1 301 ? -17.671 -0.507 35.246 1.00 56.81 301 THR A C 1
ATOM 2159 O O . THR A 1 301 ? -18.490 -0.427 36.159 1.00 56.81 301 THR A O 1
ATOM 2162 N N . ASP A 1 302 ? -17.782 -1.423 34.278 1.00 56.06 302 ASP A N 1
ATOM 2163 C CA . ASP A 1 302 ? -18.968 -2.261 34.045 1.00 56.06 302 ASP A CA 1
ATOM 2164 C C . ASP A 1 302 ? -19.111 -3.391 35.090 1.00 56.06 302 ASP A C 1
ATOM 2166 O O . ASP A 1 302 ? -20.204 -3.699 35.564 1.00 56.06 302 ASP A O 1
ATOM 2170 N N . SER A 1 303 ? -17.996 -3.982 35.537 1.00 51.66 303 SER A N 1
ATOM 2171 C CA . SER A 1 303 ? -18.016 -5.164 36.416 1.00 51.66 303 SER A CA 1
ATOM 2172 C C . SER A 1 303 ? -18.395 -4.882 37.874 1.00 51.66 303 SER A C 1
ATOM 2174 O O . SER A 1 303 ? -18.908 -5.776 38.542 1.00 51.66 303 SER A O 1
ATOM 2176 N N . ALA A 1 304 ? -18.158 -3.669 38.381 1.00 49.97 304 ALA A N 1
ATOM 2177 C CA . ALA A 1 304 ? -18.472 -3.321 39.770 1.00 49.97 304 ALA A CA 1
ATOM 2178 C C . ALA A 1 304 ? -19.915 -2.815 39.941 1.00 49.97 304 ALA A C 1
ATOM 2180 O O . ALA A 1 304 ? -20.542 -3.084 40.963 1.00 49.97 304 ALA A O 1
ATOM 2181 N N . ALA A 1 305 ? -20.461 -2.118 38.937 1.00 48.94 305 ALA A N 1
ATOM 2182 C CA . ALA A 1 305 ? -21.801 -1.539 39.007 1.00 48.94 305 ALA A CA 1
ATOM 2183 C C . ALA A 1 305 ? -22.915 -2.590 38.830 1.00 48.94 305 ALA A C 1
ATOM 2185 O O . ALA A 1 305 ? -23.925 -2.533 39.527 1.00 48.94 305 ALA A O 1
ATOM 2186 N N . LEU A 1 306 ? -22.732 -3.587 37.957 1.00 51.12 306 LEU A N 1
ATOM 2187 C CA . LEU A 1 306 ? -23.739 -4.631 37.705 1.00 51.12 306 LEU A CA 1
ATOM 2188 C C . LEU A 1 306 ? -23.868 -5.665 38.834 1.00 51.12 306 LEU A C 1
ATOM 2190 O O . LEU A 1 306 ? -24.957 -6.182 39.054 1.00 51.12 306 LEU A O 1
ATOM 2194 N N . GLN A 1 307 ? -22.799 -5.946 39.588 1.00 54.19 307 GLN A N 1
ATOM 2195 C CA . GLN A 1 307 ? -22.842 -6.929 40.684 1.00 54.19 307 GLN A CA 1
ATOM 2196 C C . GLN A 1 307 ? -23.653 -6.459 41.904 1.00 54.19 307 GLN A C 1
ATOM 2198 O O . GLN A 1 307 ? -24.042 -7.284 42.727 1.00 54.19 307 GLN A O 1
ATOM 2203 N N . ALA A 1 308 ? -23.910 -5.154 42.028 1.00 50.91 308 ALA A N 1
ATOM 2204 C CA . ALA A 1 308 ? -24.607 -4.579 43.177 1.00 50.91 308 ALA A CA 1
ATOM 2205 C C . ALA A 1 308 ? -26.142 -4.561 43.037 1.00 50.91 308 ALA A C 1
ATOM 2207 O O . ALA A 1 308 ? -26.824 -4.496 44.056 1.00 50.91 308 ALA A O 1
ATOM 2208 N N . HIS A 1 309 ? -26.696 -4.633 41.816 1.00 56.72 309 HIS A N 1
ATOM 2209 C CA . HIS A 1 309 ? -28.145 -4.789 41.608 1.00 56.72 309 HIS A CA 1
ATOM 2210 C C . HIS A 1 309 ? -28.499 -6.268 41.770 1.00 56.72 309 HIS A C 1
ATOM 2212 O O . HIS A 1 309 ? -28.602 -7.023 40.803 1.00 56.72 309 HIS A O 1
ATOM 2218 N N . GLY A 1 310 ? -28.488 -6.707 43.026 1.00 48.00 310 GLY A N 1
ATOM 2219 C CA . GLY A 1 310 ? -28.656 -8.098 43.399 1.00 48.00 310 GLY A CA 1
ATOM 2220 C C . GLY A 1 310 ? -29.874 -8.712 42.723 1.00 48.00 310 GLY A C 1
ATOM 2221 O O . GLY A 1 310 ? -30.949 -8.125 42.685 1.00 48.00 310 GLY A O 1
ATOM 2222 N N . VAL A 1 311 ? -29.679 -9.932 42.232 1.00 41.16 311 VAL A N 1
ATOM 2223 C CA . VAL A 1 311 ? -30.732 -10.888 41.907 1.00 41.16 311 VAL A CA 1
ATOM 2224 C C . VAL A 1 311 ? -31.591 -11.064 43.162 1.00 41.16 311 VAL A C 1
ATOM 2226 O O . VAL A 1 311 ? -31.324 -11.943 43.979 1.00 41.16 311 VAL A O 1
ATOM 2229 N N . TYR A 1 312 ? -32.586 -10.205 43.372 1.00 43.28 312 TYR A N 1
ATOM 2230 C CA . TYR A 1 312 ? -33.636 -10.491 44.331 1.00 43.28 312 TYR A CA 1
ATOM 2231 C C . TYR A 1 312 ? -34.528 -11.535 43.658 1.00 43.28 312 TYR A C 1
ATOM 2233 O O . TYR A 1 312 ? -35.171 -11.226 42.654 1.00 43.28 312 TYR A O 1
ATOM 2241 N N . PRO A 1 313 ? -34.547 -12.801 44.124 1.00 40.03 313 PRO A N 1
ATOM 2242 C CA . PRO A 1 313 ? -35.554 -13.733 43.647 1.00 40.03 313 PRO A CA 1
ATOM 2243 C C . PRO A 1 313 ? -36.909 -13.085 43.918 1.00 40.03 313 PRO A C 1
ATOM 2245 O O . PRO A 1 313 ? -37.130 -12.615 45.038 1.00 40.03 313 PRO A O 1
ATOM 2248 N N . ALA A 1 314 ? -37.755 -13.019 42.884 1.00 38.53 314 ALA A N 1
ATOM 2249 C CA . ALA A 1 314 ? -39.097 -12.456 42.948 1.00 38.53 314 ALA A CA 1
ATOM 2250 C C . ALA A 1 314 ? -39.734 -12.820 44.294 1.00 38.53 314 ALA A C 1
ATOM 2252 O O . ALA A 1 314 ? -39.982 -13.998 44.568 1.00 38.53 314 ALA A O 1
ATOM 2253 N N . GLN A 1 315 ? -39.906 -11.825 45.170 1.00 38.75 315 GLN A N 1
ATOM 2254 C CA . GLN A 1 315 ? -40.551 -12.060 46.453 1.00 38.75 315 GLN A CA 1
ATOM 2255 C C . GLN A 1 315 ? -41.950 -12.603 46.141 1.00 38.75 315 GLN A C 1
ATOM 2257 O O . GLN A 1 315 ? -42.654 -12.002 45.323 1.00 38.75 315 GLN A O 1
ATOM 2262 N N . PRO A 1 316 ? -42.358 -13.751 46.713 1.00 35.81 316 PRO A N 1
ATOM 2263 C CA . PRO A 1 316 ? -43.686 -14.287 46.470 1.00 35.81 316 PRO A CA 1
ATOM 2264 C C . PRO A 1 316 ? -44.702 -13.208 46.842 1.00 35.81 316 PRO A C 1
ATOM 2266 O O . PRO A 1 316 ? -44.712 -12.711 47.967 1.00 35.81 316 PRO A O 1
ATOM 2269 N N . THR A 1 317 ? -45.515 -12.811 45.863 1.00 37.31 317 THR A N 1
ATOM 2270 C CA . THR A 1 317 ? -46.54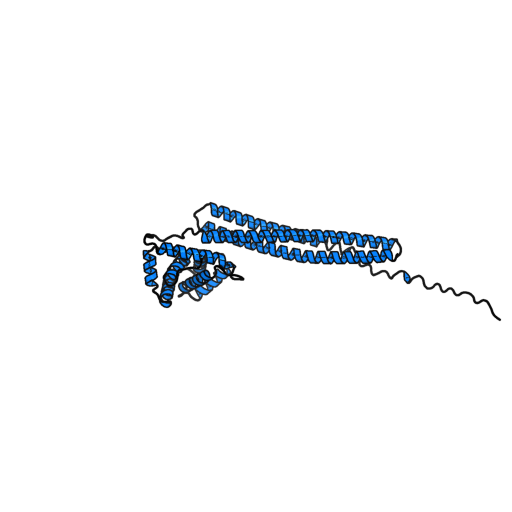3 -11.778 45.997 1.00 37.31 317 THR A CA 1
ATOM 2271 C C . THR A 1 317 ? -47.322 -11.975 47.297 1.00 37.31 317 THR A C 1
ATOM 2273 O O . THR A 1 317 ? -47.884 -13.050 47.522 1.00 37.31 317 THR A O 1
ATOM 2276 N N . ALA A 1 318 ? -47.385 -10.931 48.127 1.00 41.34 318 ALA A N 1
ATOM 2277 C CA . ALA A 1 318 ? -47.975 -10.915 49.471 1.00 41.34 318 ALA A CA 1
ATOM 2278 C C . ALA A 1 318 ? -49.473 -11.301 49.551 1.00 41.34 318 ALA A C 1
ATOM 2280 O O . ALA A 1 318 ? -50.051 -11.341 50.633 1.00 41.34 318 ALA A O 1
ATOM 2281 N N . ILE A 1 319 ? -50.108 -11.650 48.429 1.00 42.41 319 ILE A N 1
ATOM 2282 C CA . ILE A 1 319 ? -51.498 -12.117 48.359 1.00 42.41 319 ILE A CA 1
ATOM 2283 C C . ILE A 1 319 ? -51.679 -13.518 48.983 1.00 42.41 319 ILE A C 1
ATOM 2285 O O . ILE A 1 319 ? -52.787 -13.871 49.376 1.00 42.41 319 ILE A O 1
ATOM 2289 N N . ALA A 1 320 ? -50.616 -14.308 49.169 1.00 39.44 320 ALA A N 1
ATOM 2290 C CA . ALA A 1 320 ? -50.731 -15.655 49.743 1.00 39.44 320 ALA A CA 1
ATOM 2291 C C . ALA A 1 320 ? -50.826 -15.716 51.288 1.00 39.44 320 ALA A C 1
ATOM 2293 O O . ALA A 1 320 ? -50.981 -16.811 51.827 1.00 39.44 320 ALA A O 1
ATOM 2294 N N . LEU A 1 321 ? -50.749 -14.589 52.017 1.00 38.91 321 LEU A N 1
ATOM 2295 C CA . LEU A 1 321 ? -50.703 -14.589 53.493 1.00 38.91 321 LEU A CA 1
ATOM 2296 C C . LEU A 1 321 ? -51.965 -14.062 54.204 1.00 38.91 321 LEU A C 1
ATOM 2298 O O . LEU A 1 321 ? -51.966 -13.923 55.425 1.00 38.91 321 LEU A O 1
ATOM 2302 N N . MET A 1 322 ? -53.059 -13.816 53.480 1.00 38.16 322 MET A N 1
ATOM 2303 C CA . MET A 1 322 ? -54.372 -13.516 54.069 1.00 38.16 322 MET A CA 1
ATOM 2304 C C . MET A 1 322 ? -55.420 -14.497 53.545 1.00 38.16 322 MET A C 1
ATOM 2306 O O . MET A 1 322 ? -56.156 -14.197 52.611 1.00 38.16 322 MET A O 1
ATOM 2310 N N . GLY A 1 323 ? -55.484 -15.696 54.126 1.00 41.41 323 GLY A N 1
ATOM 2311 C CA . GLY A 1 323 ? -56.453 -16.690 53.663 1.00 41.41 323 GLY A CA 1
ATOM 2312 C C . GLY A 1 323 ? -56.565 -17.980 54.462 1.00 41.41 323 GLY A C 1
ATOM 2313 O O . GLY A 1 323 ? -56.962 -18.977 53.881 1.00 41.41 323 GLY A O 1
ATOM 2314 N N . ILE A 1 324 ? -56.226 -18.001 55.757 1.00 41.09 324 ILE A N 1
ATOM 2315 C CA . ILE A 1 324 ? -56.658 -19.084 56.661 1.00 41.09 324 ILE A CA 1
ATOM 2316 C C . ILE A 1 324 ? -56.989 -18.491 58.040 1.00 41.09 324 ILE A C 1
ATOM 2318 O O . ILE A 1 324 ? -56.361 -18.795 59.048 1.00 41.09 324 ILE A O 1
ATOM 2322 N N . ALA A 1 325 ? -57.963 -17.583 58.080 1.00 38.84 325 ALA A N 1
ATOM 2323 C CA . ALA A 1 325 ? -58.759 -17.377 59.285 1.00 38.84 325 ALA A CA 1
ATOM 2324 C C . ALA A 1 325 ? -60.041 -18.189 59.087 1.00 38.84 325 ALA A C 1
ATOM 2326 O O . ALA A 1 325 ? -61.029 -17.688 58.553 1.00 38.84 325 ALA A O 1
ATOM 2327 N N . ASP A 1 326 ? -59.974 -19.476 59.429 1.00 41.25 326 ASP A N 1
ATOM 2328 C CA . ASP A 1 326 ? -61.148 -20.336 59.534 1.00 41.25 326 ASP A CA 1
ATOM 2329 C C . ASP A 1 326 ? -61.978 -19.848 60.731 1.00 41.25 326 ASP A C 1
ATOM 2331 O O . ASP A 1 326 ? -61.703 -20.150 61.894 1.00 41.25 326 ASP A O 1
ATOM 2335 N N . PHE A 1 327 ? -62.937 -18.970 60.439 1.00 41.97 327 PHE A N 1
ATOM 2336 C CA . PHE A 1 327 ? -64.011 -18.592 61.345 1.00 41.97 327 PHE A CA 1
ATOM 2337 C C . PHE A 1 327 ? -65.027 -19.738 61.386 1.00 41.97 327 PHE A C 1
ATOM 2339 O O . PHE A 1 327 ? -66.048 -19.709 60.699 1.00 41.97 327 PHE A O 1
ATOM 2346 N N . SER A 1 328 ? -64.787 -20.734 62.236 1.00 41.84 328 SER A N 1
ATOM 2347 C CA . SER A 1 328 ? -65.842 -21.650 62.664 1.00 41.84 328 SER A CA 1
ATOM 2348 C C . SER A 1 328 ? -66.807 -20.898 63.594 1.00 41.84 328 SER A C 1
ATOM 2350 O O . SER A 1 328 ? -66.564 -20.753 64.794 1.00 41.84 328 SER A O 1
ATOM 2352 N N . VAL A 1 329 ? -67.875 -20.357 63.005 1.00 42.47 329 VAL A N 1
ATOM 2353 C CA . VAL A 1 329 ? -69.033 -19.754 63.684 1.00 42.47 329 VAL A CA 1
ATOM 2354 C C . VAL A 1 329 ? -69.830 -20.855 64.415 1.00 42.47 329 VAL A C 1
ATOM 2356 O O . VAL A 1 329 ? -69.925 -21.965 63.891 1.00 42.47 329 VAL A O 1
ATOM 2359 N N . PRO A 1 330 ? -70.403 -20.588 65.609 1.00 46.94 330 PRO A N 1
ATOM 2360 C CA . PRO A 1 330 ? -71.177 -21.570 66.357 1.00 46.94 330 PRO A CA 1
ATOM 2361 C C . PRO A 1 330 ? -72.563 -21.777 65.741 1.00 46.94 330 PRO A C 1
ATOM 2363 O O . PRO A 1 330 ? -73.273 -20.814 65.451 1.00 46.94 330 PRO A O 1
ATOM 2366 N N . ASP A 1 331 ? -72.952 -23.043 65.601 1.00 51.81 331 ASP A N 1
ATOM 2367 C CA . ASP A 1 331 ? -74.293 -23.455 65.201 1.00 51.81 331 ASP A CA 1
ATOM 2368 C C . ASP A 1 331 ? -75.269 -23.257 66.375 1.00 51.81 331 ASP A C 1
ATOM 2370 O O . ASP A 1 331 ? -75.177 -23.905 67.422 1.00 51.81 331 ASP A O 1
ATOM 2374 N N . LEU A 1 332 ? -76.173 -22.294 66.210 1.00 45.75 332 LEU A N 1
ATOM 2375 C CA . LEU A 1 332 ? -77.320 -22.035 67.069 1.00 45.75 332 LEU A CA 1
ATOM 2376 C C . LEU A 1 332 ? -78.582 -22.410 66.277 1.00 45.75 332 LEU A C 1
ATOM 2378 O O . LEU A 1 332 ? -78.923 -21.720 65.321 1.00 45.75 332 LEU A O 1
ATOM 2382 N N . LEU A 1 333 ? -79.304 -23.408 66.815 1.00 51.47 333 LEU A N 1
ATOM 2383 C CA . LEU A 1 333 ? -80.732 -23.754 66.640 1.00 51.47 333 LEU A CA 1
ATOM 2384 C C . LEU A 1 333 ? -81.100 -24.803 65.565 1.00 51.47 333 LEU A C 1
ATOM 2386 O O . LEU A 1 333 ? -81.289 -24.473 64.400 1.00 51.47 333 LEU A O 1
ATOM 2390 N N . SER A 1 334 ? -81.451 -26.031 65.990 1.00 48.97 334 SER A N 1
ATOM 2391 C CA . SER A 1 334 ? -82.862 -26.448 66.216 1.00 48.97 334 SER A CA 1
ATOM 2392 C C . SER A 1 334 ? -83.058 -27.970 66.450 1.00 48.97 334 SER A C 1
ATOM 2394 O O . SER A 1 334 ? -82.936 -28.766 65.523 1.00 48.97 334 SER A O 1
ATOM 2396 N N . ILE A 1 335 ? -83.402 -28.331 67.701 1.00 44.16 335 ILE A N 1
ATOM 2397 C CA . ILE A 1 335 ? -84.417 -29.284 68.244 1.00 44.16 335 ILE A CA 1
ATOM 2398 C C . ILE A 1 335 ? -83.962 -29.739 69.635 1.00 44.16 335 ILE A C 1
ATOM 2400 O O . ILE A 1 335 ? -82.860 -30.315 69.750 1.00 44.16 335 ILE A O 1
#

Foldseek 3Di:
DQFPDDFLLLLLLLLCQQQPVWQDAQVVSVVSSVQCDGDPVSVQVSLLVSCVVVLVDQLLRSLVSRCLSLLNPPPVVSSVVSSVVCVVVVSRNSVVSSVVLVVLCVLLPPDDPSVVSNLSNQLSSVQSNVSSVRRNDNVRPDIGRRPVSCSNLVSLLVQLVVLLVQLVVLLVQLVVLLVQLVVLLVQLVVLLVQLVVLVVVCVVPPADPVSVVSNVVSVVSNVVSVVSNVVSLVSSVVSLVSSLVSLVSSLNSLVSSCVSVVVSPDDPVSNVSSVVSNVSSVVSNVSSVVSVVSSVVSVVVPVPSVVPVDPPPPDPRPPVPPDPPPPPDDDDDDD

Sequence (335 aa):
MPITIAGAQAAVVQLNRAFNDISPYNLVFVNQVNDAGSSAESVWAFAVKFGSSFRTLSDAALAHKVLTNMGLLPNTELALGLTDYFAANQSARGIVVLQLSQILLDLEFATGSMALYATAALAWNKEIQDAYDYSTNPTSVFPGTPIDTPGLSDAAGLAAVEALQVARNATDSASETAASLSAAATQRDIAKIKADATDAVDLAGTGSTEAATAATLDDLALAKAIEAFAAARVSANVQVAEAKLAADTAILKANAFVTFATSTLTTLADDTVAATLLSSATAQLVKANAIATTVQLLLGTDSAALQAHGVYPAQPTAIALMGIADFSVPDLLSI

pLDDT: mean 78.86, std 16.67, range [35.81, 98.44]

Secondary structure (DSSP, 8-state):
------HHHHHHHHHHHHHHS-BPPHHHHHHHHHHH-SSHHHHHHHHHHHHGGGTTS-HHHHHHHHHHHTT-TT-HHHHHHHHHHHHHTGGGHHHHHHHHHHHHHTTTT--GGGGGGHHHHHHHHHHHHHHHHHHH-TT--S-B-----HHHHHHHHHHHHHHHHHHHHHHHHHHHHHHHHHHHHHHHHHHHHHHHHHHHHHHHHT--HHHHHHHHHHHHHHHHHHHHHHHHHHHHHHHHHHHHHHHHHHHHHHHHHHHHHHHH-S-HHHHHHHHHHHHHHHHHHHHHHHHHHHHHHHHHTHHHHHTTS--------GGGGS-------------

Radius of gyration: 36.48 Å; Cα contacts (8 Å, |Δi|>4): 376; chains: 1; bounding box: 110×50×104 Å

Solvent-accessible surface area (backbone atoms only — not comparable to full-atom values): 17333 Å² total; per-residue (Å²): 116,86,75,87,70,60,68,27,61,36,50,51,40,49,47,36,28,31,75,68,45,31,21,48,18,16,70,57,36,56,53,48,29,62,66,12,40,88,48,74,68,38,34,45,51,36,26,23,59,58,35,58,76,52,67,87,48,51,44,59,59,44,27,49,49,32,31,53,53,49,52,54,56,83,46,61,69,60,40,51,54,44,16,56,51,31,66,75,30,70,80,40,42,20,42,53,52,48,49,54,50,55,54,36,55,72,23,48,80,37,60,75,93,50,32,85,44,11,56,34,10,41,22,43,28,49,52,48,50,54,31,42,59,50,18,69,32,81,83,32,84,55,66,39,56,62,68,89,50,58,47,55,54,47,36,31,43,48,52,18,52,52,31,36,52,52,14,48,57,31,37,52,53,23,49,55,33,43,52,51,27,53,53,28,50,52,52,26,53,54,29,43,55,49,26,57,52,42,50,54,49,37,69,73,63,72,68,49,71,68,46,56,51,49,33,55,52,29,47,53,47,26,52,52,26,47,52,51,28,53,52,33,46,55,52,27,55,52,33,30,52,52,11,37,54,32,11,54,50,9,32,54,32,12,50,40,22,36,54,45,39,72,70,65,76,82,63,79,62,55,49,52,52,23,52,50,46,31,54,53,16,49,52,42,36,53,50,24,52,50,53,46,49,55,54,52,56,65,55,70,58,51,69,66,62,62,68,67,68,62,87,69,74,79,72,78,69,78,76,80,77,76,83,81,81,83,77,82,73,83,90,81,88,91,134

Nearest PDB structures (foldseek):
  6ixe-assembly1_A  TM=6.220E-01  e=4.869E+00  Homo sapiens
  7a0g-assembly1_EEE  TM=2.825E-01  e=6.483E-01  Serratia marcescens
  6h2d-assembly1_P  TM=3.892E-01  e=4.869E+00  Aeromonas hydrophila subsp. hydrophila AL09-71
  6ixf-assembly1_A  TM=3.470E-01  e=4.869E+00  Homo sapiens

Mean predicted aligned error: 14.15 Å